Protein AF-A0A4S8L991-F1 (afdb_monomer_lite)

Organism: Dendrothele bispora (strain CBS 962.96) (NCBI:txid1314807)

Foldseek 3Di:
DPVVLVVVLVVLVVVLVVLVVVLVCQQVVCPPDGHDPVVNVVSVVVNVVSVVVSVCSQQDAPPDPDDPDDDDDPDPPDSDGPCPPDDDDDPDDDDPVCCVPPPCVVPDPDDDPVVVVVVVVVLQVVLVPDQLSAVCQQPVVDQGDDDPPDDDDPDDDDDPPPSDRDDNVNNVVSVVVVVVVVVVVVVVVVVVVVVVPVVDPPVCVVVPPPPPPDDPPPDPPVVPPPPPDDDDDDDDDDDDDDDDDDDDDDDDD

pLDDT: mean 74.0, std 20.02, range [32.78, 96.5]

Radius of gyration: 32.09 Å; chains: 1; bounding box: 77×69×94 Å

Structure (mmCIF, N/CA/C/O backbone):
data_AF-A0A4S8L991-F1
#
_entry.id   AF-A0A4S8L991-F1
#
loop_
_atom_site.group_PDB
_atom_site.id
_atom_site.type_symbol
_atom_site.label_atom_id
_atom_site.label_alt_id
_atom_site.label_comp_id
_atom_site.label_asym_id
_atom_site.label_entity_id
_atom_site.label_seq_id
_atom_site.pdbx_PDB_ins_code
_atom_site.Cartn_x
_atom_site.Cartn_y
_atom_site.Cartn_z
_atom_site.occupancy
_atom_site.B_iso_or_equiv
_atom_site.auth_seq_id
_atom_site.auth_comp_id
_atom_site.auth_asym_id
_atom_site.auth_atom_id
_atom_site.pdbx_PDB_model_num
ATOM 1 N N . LEU A 1 1 ? -0.385 -11.834 23.949 1.00 73.12 1 LEU A N 1
ATOM 2 C CA . LEU A 1 1 ? 0.191 -10.975 22.887 1.00 73.12 1 LEU A CA 1
ATOM 3 C C . LEU A 1 1 ? 0.944 -11.850 21.889 1.00 73.12 1 LEU A C 1
ATOM 5 O O . LEU A 1 1 ? 1.634 -12.762 22.337 1.00 73.12 1 LEU A O 1
ATOM 9 N N . PRO A 1 2 ? 0.825 -11.607 20.576 1.00 79.94 2 PRO A N 1
ATOM 10 C CA . PRO A 1 2 ? 1.530 -12.361 19.538 1.00 79.94 2 PRO A CA 1
ATOM 11 C C . PRO A 1 2 ? 3.009 -11.934 19.422 1.00 79.94 2 PRO A C 1
ATOM 13 O O . PRO A 1 2 ? 3.425 -11.311 18.449 1.00 79.94 2 PRO A O 1
ATOM 16 N N . ILE A 1 3 ? 3.820 -12.251 20.438 1.00 83.75 3 ILE A N 1
ATOM 17 C CA . ILE A 1 3 ? 5.203 -11.746 20.584 1.00 83.75 3 ILE A CA 1
ATOM 18 C C . ILE A 1 3 ? 6.084 -12.119 19.385 1.00 83.75 3 ILE A C 1
ATOM 20 O O . ILE A 1 3 ? 6.703 -11.241 18.797 1.00 83.75 3 ILE A O 1
ATOM 24 N N . ALA A 1 4 ? 6.068 -13.385 18.960 1.00 85.25 4 ALA A N 1
ATOM 25 C CA . ALA A 1 4 ? 6.856 -13.840 17.811 1.00 85.25 4 ALA A CA 1
ATOM 26 C C . ALA A 1 4 ? 6.504 -13.089 16.510 1.00 85.25 4 ALA A C 1
ATOM 28 O O . ALA A 1 4 ? 7.365 -12.853 15.664 1.00 85.25 4 ALA A O 1
ATOM 29 N N . GLN A 1 5 ? 5.241 -12.672 16.351 1.00 83.25 5 GLN A N 1
ATOM 30 C CA . GLN A 1 5 ? 4.814 -11.899 15.184 1.00 83.25 5 GLN A CA 1
ATOM 31 C C . GLN A 1 5 ? 5.297 -10.456 15.259 1.00 83.25 5 GLN A C 1
ATOM 33 O O . GLN A 1 5 ? 5.757 -9.921 14.257 1.00 83.25 5 GLN A O 1
ATOM 38 N N . LEU A 1 6 ? 5.236 -9.843 16.443 1.00 87.69 6 LEU A N 1
ATOM 39 C CA . LEU A 1 6 ? 5.765 -8.499 16.668 1.00 87.69 6 LEU A CA 1
ATOM 40 C C . LEU A 1 6 ? 7.286 -8.457 16.470 1.00 87.69 6 LEU A C 1
ATOM 42 O O . LEU A 1 6 ? 7.799 -7.509 15.882 1.00 87.69 6 LEU A O 1
ATOM 46 N N . GLU A 1 7 ? 8.010 -9.494 16.894 1.00 90.50 7 GLU A N 1
ATOM 47 C CA . GLU A 1 7 ? 9.451 -9.628 16.646 1.00 90.50 7 GLU A CA 1
ATOM 48 C C . GLU A 1 7 ? 9.763 -9.784 15.153 1.00 90.50 7 GLU A C 1
ATOM 50 O O . GLU A 1 7 ? 10.652 -9.105 14.634 1.00 90.50 7 GLU A O 1
ATOM 55 N N . SER A 1 8 ? 8.993 -10.611 14.439 1.00 90.00 8 SER A N 1
ATOM 56 C CA . SER A 1 8 ? 9.113 -10.742 12.983 1.00 90.00 8 SER A CA 1
ATOM 57 C C . SER A 1 8 ? 8.810 -9.424 12.263 1.00 90.00 8 SER A C 1
ATOM 59 O O . SER A 1 8 ? 9.561 -9.014 11.376 1.00 90.00 8 SER A O 1
ATOM 61 N N . LEU A 1 9 ? 7.752 -8.722 12.677 1.00 89.88 9 LEU A N 1
ATOM 62 C CA . LEU A 1 9 ? 7.360 -7.430 12.122 1.00 89.88 9 LEU A CA 1
ATOM 63 C C . LEU A 1 9 ? 8.441 -6.374 12.367 1.00 89.88 9 LEU A C 1
ATOM 65 O O . LEU A 1 9 ? 8.793 -5.638 11.450 1.00 89.88 9 LEU A O 1
ATOM 69 N N . ARG A 1 10 ? 9.025 -6.350 13.570 1.00 92.94 10 ARG A N 1
ATOM 70 C CA . ARG A 1 10 ? 10.161 -5.485 13.912 1.00 92.94 10 ARG A CA 1
ATOM 71 C C . ARG A 1 10 ? 11.367 -5.763 13.017 1.00 92.94 10 ARG A C 1
ATOM 73 O O . ARG A 1 10 ? 11.972 -4.821 12.516 1.00 92.94 10 ARG A O 1
ATOM 80 N N . PHE A 1 11 ? 11.712 -7.033 12.801 1.00 93.75 11 PHE A N 1
ATOM 81 C CA . PHE A 1 11 ? 12.813 -7.402 11.908 1.00 93.75 11 PHE A CA 1
ATOM 82 C C . PHE A 1 11 ? 12.561 -6.920 10.471 1.00 93.75 11 PHE A C 1
ATOM 84 O O . PHE A 1 11 ? 13.436 -6.299 9.871 1.00 93.75 11 PHE A O 1
ATOM 91 N N . LYS A 1 12 ? 11.348 -7.129 9.944 1.00 93.94 12 LYS A N 1
ATOM 92 C CA . LYS A 1 12 ? 10.959 -6.655 8.604 1.00 93.94 12 LYS A CA 1
ATOM 93 C C . LYS A 1 12 ? 10.951 -5.127 8.500 1.00 93.94 12 LYS A C 1
ATOM 95 O O . LYS A 1 12 ? 11.412 -4.593 7.499 1.00 93.94 12 LYS A O 1
ATOM 100 N N . ALA A 1 13 ? 10.477 -4.426 9.530 1.00 94.88 13 ALA A N 1
ATOM 101 C CA . ALA A 1 13 ? 10.509 -2.965 9.580 1.00 94.88 13 ALA A CA 1
ATOM 102 C C . ALA A 1 13 ? 11.951 -2.435 9.534 1.00 94.88 13 ALA A C 1
ATOM 104 O O . ALA A 1 13 ? 12.248 -1.545 8.743 1.00 94.88 13 ALA A O 1
ATOM 105 N N . ASN A 1 14 ? 12.863 -3.030 10.311 1.00 95.88 14 ASN A N 1
ATOM 106 C CA . ASN A 1 14 ? 14.283 -2.672 10.269 1.00 95.88 14 ASN A CA 1
ATOM 107 C C . ASN A 1 14 ? 14.893 -2.920 8.883 1.00 95.88 14 ASN A C 1
ATOM 109 O O . ASN A 1 14 ? 15.605 -2.066 8.369 1.00 95.88 14 ASN A O 1
ATOM 113 N N . GLN A 1 15 ? 14.554 -4.041 8.241 1.00 94.44 15 GLN A N 1
ATOM 114 C CA . GLN A 1 15 ? 15.022 -4.340 6.888 1.00 94.44 15 GLN A CA 1
ATOM 115 C C . GLN A 1 15 ? 14.574 -3.279 5.865 1.00 94.44 15 GLN A C 1
ATOM 117 O O . GLN A 1 15 ? 15.367 -2.871 5.016 1.00 94.44 15 GLN A O 1
ATOM 122 N N . ILE A 1 16 ? 13.326 -2.805 5.966 1.00 96.19 16 ILE A N 1
ATOM 123 C CA . ILE A 1 16 ? 12.808 -1.718 5.122 1.00 96.19 16 ILE A CA 1
ATOM 124 C C . ILE A 1 16 ? 13.579 -0.420 5.387 1.00 96.19 16 ILE A C 1
ATOM 126 O O . ILE A 1 16 ? 13.981 0.249 4.435 1.00 96.19 16 ILE A O 1
ATOM 130 N N . ILE A 1 17 ? 13.829 -0.080 6.656 1.00 95.94 17 ILE A N 1
ATOM 131 C CA . ILE A 1 17 ? 14.612 1.107 7.035 1.00 95.94 17 ILE A CA 1
ATOM 132 C C . ILE A 1 17 ? 16.016 1.043 6.419 1.00 95.94 17 ILE A C 1
ATOM 134 O O . ILE A 1 17 ? 16.446 2.005 5.781 1.00 95.94 17 ILE A O 1
ATOM 138 N N . ASP A 1 18 ? 16.704 -0.093 6.531 1.00 95.69 18 ASP A N 1
ATOM 139 C CA . ASP A 1 18 ? 18.043 -0.277 5.960 1.00 95.69 18 ASP A CA 1
ATOM 140 C C . ASP A 1 18 ? 18.034 -0.162 4.426 1.00 95.69 18 ASP A C 1
ATOM 142 O O . ASP A 1 18 ? 18.946 0.428 3.830 1.00 95.69 18 ASP A O 1
ATOM 146 N N . SER A 1 19 ? 16.987 -0.675 3.771 1.00 94.81 19 SER A N 1
ATOM 147 C CA . SER A 1 19 ? 16.802 -0.551 2.321 1.00 94.81 19 SER A CA 1
ATOM 148 C C . SER A 1 19 ? 16.565 0.902 1.894 1.00 94.81 19 SER A C 1
ATOM 150 O O . SER A 1 19 ? 17.169 1.358 0.919 1.00 94.81 19 SER A O 1
ATOM 152 N N . ILE A 1 20 ? 15.748 1.655 2.641 1.00 95.69 20 ILE A N 1
ATOM 153 C CA . ILE A 1 20 ? 15.511 3.089 2.406 1.00 95.69 20 ILE A CA 1
ATOM 154 C C . ILE A 1 20 ? 16.814 3.870 2.551 1.00 95.69 20 ILE A C 1
ATOM 156 O O . ILE A 1 20 ? 17.180 4.620 1.649 1.00 95.69 20 ILE A O 1
ATOM 160 N N . GLN A 1 21 ? 17.557 3.657 3.637 1.00 95.69 21 GLN A N 1
ATOM 161 C CA . GLN A 1 21 ? 18.831 4.343 3.853 1.00 95.69 21 GLN A CA 1
ATOM 162 C C . GLN A 1 21 ? 19.856 4.001 2.769 1.00 95.69 21 GLN A C 1
ATOM 164 O O . GLN A 1 21 ? 20.649 4.846 2.362 1.00 95.69 21 GLN A O 1
ATOM 169 N N . THR A 1 22 ? 19.850 2.766 2.271 1.00 93.12 22 THR A N 1
ATOM 170 C CA . THR A 1 22 ? 20.730 2.355 1.171 1.00 93.12 22 THR A CA 1
ATOM 171 C C . THR A 1 22 ? 20.369 3.062 -0.137 1.00 93.12 22 THR A C 1
ATOM 173 O O . THR A 1 22 ? 21.267 3.464 -0.883 1.00 93.12 22 THR A O 1
ATOM 176 N N . LEU A 1 23 ? 19.076 3.246 -0.417 1.00 91.81 23 LEU A N 1
ATOM 177 C CA . LEU A 1 23 ? 18.610 4.041 -1.553 1.00 91.81 23 LEU A CA 1
ATOM 178 C C . LEU A 1 23 ? 18.996 5.518 -1.392 1.00 91.81 23 LEU A C 1
ATOM 180 O O . LEU A 1 23 ? 19.587 6.077 -2.311 1.00 91.81 23 LEU A O 1
ATOM 184 N N . GLN A 1 24 ? 18.758 6.107 -0.216 1.00 93.06 24 GLN A N 1
ATOM 185 C CA . GLN A 1 24 ? 19.153 7.484 0.105 1.00 93.06 24 GLN A CA 1
ATOM 186 C C . GLN A 1 24 ? 20.650 7.699 -0.112 1.00 93.06 24 GLN A C 1
ATOM 188 O O . GLN A 1 24 ? 21.027 8.541 -0.913 1.00 93.06 24 GLN A O 1
ATOM 193 N N . ARG A 1 25 ? 21.509 6.847 0.464 1.00 91.88 25 ARG A N 1
ATOM 194 C CA . ARG A 1 25 ? 22.966 6.926 0.252 1.00 91.88 25 ARG A CA 1
ATOM 195 C C . ARG A 1 25 ? 23.359 6.816 -1.221 1.00 91.88 25 ARG A C 1
ATOM 197 O O . ARG A 1 25 ? 24.316 7.454 -1.641 1.00 91.88 25 ARG A O 1
ATOM 204 N N . THR A 1 26 ? 22.645 6.009 -2.008 1.00 90.00 26 THR A N 1
ATOM 205 C CA . THR A 1 26 ? 22.904 5.904 -3.454 1.00 90.00 26 THR A CA 1
ATOM 206 C C . THR A 1 26 ? 22.595 7.232 -4.147 1.00 90.00 26 THR A C 1
ATOM 208 O O . THR A 1 26 ? 23.403 7.691 -4.948 1.00 90.00 26 THR A O 1
ATOM 211 N N . ILE A 1 27 ? 21.476 7.871 -3.802 1.00 90.12 27 ILE A N 1
ATOM 212 C CA . ILE A 1 27 ? 21.073 9.177 -4.341 1.00 90.12 27 ILE A CA 1
ATOM 213 C C . ILE A 1 27 ? 22.046 10.277 -3.885 1.00 90.12 27 ILE A C 1
ATOM 215 O O . ILE A 1 27 ? 22.568 11.014 -4.715 1.00 90.12 27 ILE A O 1
ATOM 219 N N . ASP A 1 28 ? 22.372 10.322 -2.594 1.00 89.88 28 ASP A N 1
ATOM 220 C CA . ASP A 1 28 ? 23.223 11.355 -1.993 1.00 89.88 28 ASP A CA 1
ATOM 221 C C . ASP A 1 28 ? 24.693 11.249 -2.426 1.00 89.88 28 ASP A C 1
ATOM 223 O O . ASP A 1 28 ? 25.418 12.243 -2.430 1.00 89.88 28 ASP A O 1
ATOM 227 N N . SER A 1 29 ? 25.155 10.051 -2.810 1.00 86.31 29 SER A N 1
ATOM 228 C CA . SER A 1 29 ? 26.540 9.827 -3.250 1.00 86.31 29 SER A CA 1
ATOM 229 C C . SER A 1 29 ? 26.908 10.544 -4.553 1.00 86.31 29 SER A C 1
ATOM 231 O O . SER A 1 29 ? 28.095 10.737 -4.817 1.00 86.31 29 SER A O 1
ATOM 233 N N . HIS A 1 30 ? 25.921 10.971 -5.347 1.00 79.81 30 HIS A N 1
ATOM 234 C CA . HIS A 1 30 ? 26.144 11.674 -6.609 1.00 79.81 30 HIS A CA 1
ATOM 235 C C . HIS A 1 30 ? 25.373 13.009 -6.645 1.00 79.81 30 HIS A C 1
ATOM 237 O O . HIS A 1 30 ? 24.402 13.159 -7.382 1.00 79.81 30 HIS A O 1
ATOM 243 N N . PRO A 1 31 ? 25.811 14.036 -5.894 1.00 75.81 31 PRO A N 1
ATOM 244 C CA . PRO A 1 31 ? 25.093 15.313 -5.815 1.00 75.81 31 PRO A CA 1
ATOM 245 C C . PRO A 1 31 ? 25.076 16.099 -7.141 1.00 75.81 31 PRO A C 1
ATOM 247 O O . PRO A 1 31 ? 24.273 17.014 -7.297 1.00 75.81 31 PRO A O 1
ATOM 250 N N . ALA A 1 32 ? 25.954 15.761 -8.093 1.00 80.75 32 ALA A N 1
ATOM 251 C CA . ALA A 1 32 ? 26.075 16.431 -9.391 1.00 80.75 32 ALA A CA 1
ATOM 252 C C . ALA A 1 32 ? 25.461 15.648 -10.568 1.00 80.75 32 ALA A C 1
ATOM 254 O O . ALA A 1 32 ? 25.347 16.193 -11.664 1.00 80.75 32 ALA A O 1
ATOM 255 N N . ALA A 1 33 ? 25.088 14.379 -10.373 1.00 81.19 33 ALA A N 1
ATOM 256 C CA . ALA A 1 33 ? 24.534 13.534 -11.426 1.00 81.19 33 ALA A CA 1
ATOM 257 C C . ALA A 1 33 ? 23.607 12.480 -10.821 1.00 81.19 33 ALA A C 1
ATOM 259 O O . ALA A 1 33 ? 23.968 11.817 -9.859 1.00 81.19 33 ALA A O 1
ATOM 260 N N . MET A 1 34 ? 22.419 12.287 -11.387 1.00 84.50 34 MET A N 1
ATOM 261 C CA . MET A 1 34 ? 21.517 11.245 -10.897 1.00 84.50 34 MET A CA 1
ATOM 262 C C . MET A 1 34 ? 22.170 9.857 -11.063 1.00 84.50 34 MET A C 1
ATOM 264 O O . MET A 1 34 ? 22.772 9.606 -12.112 1.00 84.50 34 MET A O 1
ATOM 268 N N . PRO A 1 35 ? 22.053 8.946 -10.075 1.00 85.44 35 PRO A N 1
ATOM 269 C CA . PRO A 1 35 ? 22.496 7.566 -10.239 1.00 85.44 35 PRO A CA 1
ATOM 270 C C . PRO A 1 35 ? 21.856 6.920 -11.469 1.00 85.44 35 PRO A C 1
ATOM 272 O O . PRO A 1 35 ? 20.759 7.302 -11.886 1.00 85.44 35 PRO A O 1
ATOM 275 N N . ALA A 1 36 ? 22.521 5.913 -12.036 1.00 89.75 36 ALA A N 1
ATOM 276 C CA . ALA A 1 36 ? 21.995 5.206 -13.193 1.00 89.75 36 ALA A CA 1
ATOM 277 C C . ALA A 1 36 ? 20.593 4.650 -12.888 1.00 89.75 36 ALA A C 1
ATOM 279 O O . ALA A 1 36 ? 20.370 3.995 -11.868 1.00 89.75 36 ALA A O 1
ATOM 280 N N . TRP A 1 37 ? 19.640 4.898 -13.790 1.00 90.62 37 TRP A N 1
ATOM 281 C CA . TRP A 1 37 ? 18.250 4.469 -13.621 1.00 90.62 37 TRP A CA 1
ATOM 282 C C . TRP A 1 37 ? 18.085 2.976 -13.260 1.00 90.62 37 TRP A C 1
ATOM 284 O O . TRP A 1 37 ? 17.296 2.683 -12.358 1.00 90.62 37 TRP A O 1
ATOM 294 N N . PRO A 1 38 ? 18.843 2.027 -13.856 1.00 93.50 38 PRO A N 1
ATOM 295 C CA . PRO A 1 38 ? 18.763 0.615 -13.475 1.00 93.50 38 PRO A CA 1
ATOM 296 C C . PRO A 1 38 ? 19.068 0.347 -11.992 1.00 93.50 38 PRO A C 1
ATOM 298 O O . PRO A 1 38 ? 18.425 -0.507 -11.379 1.00 93.50 38 PRO A O 1
ATOM 301 N N . ASP A 1 39 ? 19.996 1.097 -11.392 1.00 89.25 39 ASP A N 1
ATOM 302 C CA . ASP A 1 39 ? 20.376 0.927 -9.985 1.00 89.25 39 ASP A CA 1
ATOM 303 C C . ASP A 1 39 ? 19.274 1.418 -9.045 1.00 89.25 39 ASP A C 1
ATOM 305 O O . ASP A 1 39 ? 18.967 0.768 -8.039 1.00 89.25 39 ASP A O 1
ATOM 309 N N . ILE A 1 40 ? 18.644 2.546 -9.392 1.00 92.56 40 ILE A N 1
ATOM 310 C CA . ILE A 1 40 ? 17.481 3.079 -8.672 1.00 92.56 40 ILE A CA 1
ATOM 311 C C . ILE A 1 40 ? 16.322 2.084 -8.767 1.00 92.56 40 ILE A C 1
ATOM 313 O O . ILE A 1 40 ? 15.733 1.725 -7.745 1.00 92.56 40 ILE A O 1
ATOM 317 N N . LEU A 1 41 ? 16.033 1.587 -9.972 1.00 92.94 41 LEU A N 1
ATOM 318 C CA . LEU A 1 41 ? 14.937 0.652 -10.221 1.00 92.94 41 LEU A CA 1
ATOM 319 C C . LEU A 1 41 ? 15.118 -0.668 -9.459 1.00 92.94 41 LEU A C 1
ATOM 321 O O . LEU A 1 41 ? 14.167 -1.178 -8.862 1.00 92.94 41 LEU A O 1
ATOM 325 N N . SER A 1 42 ? 16.339 -1.204 -9.432 1.00 94.44 42 SER A N 1
ATOM 326 C CA . SER A 1 42 ? 16.667 -2.417 -8.678 1.00 94.44 42 SER A CA 1
ATOM 327 C C . SER A 1 42 ? 16.412 -2.234 -7.176 1.00 94.44 42 SER A C 1
ATOM 329 O O . SER A 1 42 ? 15.693 -3.024 -6.558 1.00 94.44 42 SER A O 1
ATOM 331 N N . LYS A 1 43 ? 16.902 -1.133 -6.587 1.00 93.69 43 LYS A N 1
ATOM 332 C CA . LYS A 1 43 ? 16.690 -0.811 -5.162 1.00 93.69 43 LYS A CA 1
ATOM 333 C C . LYS A 1 43 ? 15.217 -0.554 -4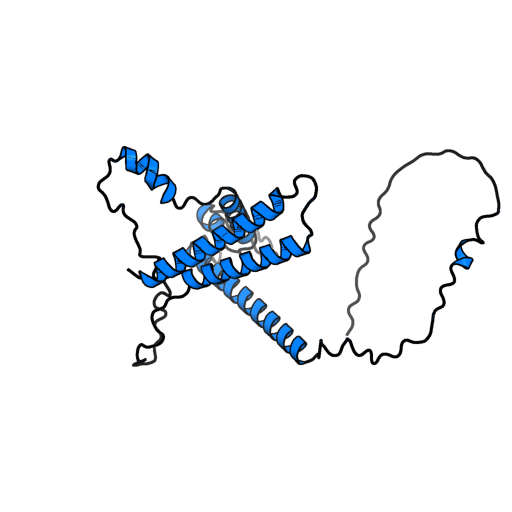.839 1.00 93.69 43 LYS A C 1
ATOM 335 O O . LYS A 1 43 ? 14.733 -1.005 -3.801 1.00 93.69 43 LYS A O 1
ATOM 340 N N . TYR A 1 44 ? 14.494 0.115 -5.734 1.00 94.88 44 TYR A N 1
ATOM 341 C CA . TYR A 1 44 ? 13.055 0.326 -5.597 1.00 94.88 44 TYR A CA 1
ATOM 342 C C . TYR A 1 44 ? 12.281 -0.997 -5.626 1.00 94.88 44 TYR A C 1
ATOM 344 O O . TYR A 1 44 ? 11.404 -1.214 -4.795 1.00 94.88 44 TYR A O 1
ATOM 352 N N . THR A 1 45 ? 12.643 -1.921 -6.518 1.00 95.38 45 THR A N 1
ATOM 353 C CA . THR A 1 45 ? 12.018 -3.253 -6.605 1.00 95.38 45 THR A CA 1
ATOM 354 C C . THR A 1 45 ? 12.224 -4.055 -5.318 1.00 95.38 45 THR A C 1
ATOM 356 O O . THR A 1 45 ? 11.293 -4.697 -4.824 1.00 95.38 45 THR A O 1
ATOM 359 N N . ILE A 1 46 ? 13.420 -3.974 -4.725 1.00 95.31 46 ILE A N 1
ATOM 360 C CA . ILE A 1 46 ? 13.700 -4.577 -3.415 1.00 95.31 46 ILE A CA 1
ATOM 361 C C . ILE A 1 46 ? 12.785 -3.966 -2.350 1.00 95.31 46 ILE A C 1
ATOM 363 O O . ILE A 1 46 ? 12.099 -4.711 -1.648 1.00 95.31 46 ILE A O 1
ATOM 367 N N . LEU A 1 47 ? 12.709 -2.635 -2.270 1.00 95.62 47 LEU A N 1
ATOM 368 C CA . LEU A 1 47 ? 11.847 -1.938 -1.313 1.00 95.62 47 LEU A CA 1
ATOM 369 C C . LEU A 1 47 ? 10.373 -2.326 -1.495 1.00 95.62 47 LEU A C 1
ATOM 371 O O . LEU A 1 47 ? 9.692 -2.623 -0.515 1.00 95.62 47 LEU A O 1
ATOM 375 N N . LEU A 1 48 ? 9.891 -2.401 -2.736 1.00 95.12 48 LEU A N 1
ATOM 376 C CA . LEU A 1 48 ? 8.530 -2.830 -3.056 1.00 95.12 48 LEU A CA 1
ATOM 377 C C . LEU A 1 48 ? 8.253 -4.247 -2.536 1.00 95.12 48 LEU A C 1
ATOM 379 O O . LEU A 1 48 ? 7.242 -4.477 -1.872 1.00 95.12 48 LEU A O 1
ATOM 383 N N . SER A 1 49 ? 9.169 -5.187 -2.782 1.00 95.56 49 SER A N 1
ATOM 384 C CA . SER A 1 49 ? 9.026 -6.572 -2.314 1.00 95.56 49 SER A CA 1
ATOM 385 C C . SER A 1 49 ? 9.017 -6.682 -0.782 1.00 95.56 49 SER A C 1
ATOM 387 O O . SER A 1 49 ? 8.226 -7.443 -0.212 1.00 95.56 49 SER A O 1
ATOM 389 N N . GLN A 1 50 ? 9.843 -5.884 -0.099 1.00 94.75 50 GLN A N 1
ATOM 390 C CA . GLN A 1 50 ? 9.902 -5.840 1.362 1.00 94.75 50 GLN A CA 1
ATOM 391 C C . GLN A 1 50 ? 8.621 -5.240 1.951 1.00 94.75 50 GLN A C 1
ATOM 393 O O . GLN A 1 50 ? 8.035 -5.837 2.855 1.00 94.75 50 GLN A O 1
ATOM 398 N N . THR A 1 51 ? 8.133 -4.128 1.394 1.00 95.06 51 THR A N 1
ATOM 399 C CA . THR A 1 51 ? 6.862 -3.499 1.790 1.00 95.06 51 THR A CA 1
ATOM 400 C C . THR A 1 51 ? 5.681 -4.442 1.574 1.00 95.06 51 THR A C 1
ATOM 402 O O . THR A 1 51 ? 4.831 -4.577 2.455 1.00 95.06 51 THR A O 1
ATOM 405 N N . HIS A 1 52 ? 5.649 -5.170 0.456 1.00 93.69 52 HIS A N 1
ATOM 406 C CA . HIS A 1 52 ? 4.625 -6.183 0.204 1.00 93.69 52 HIS A CA 1
ATOM 407 C C . HIS A 1 52 ? 4.671 -7.323 1.240 1.00 93.69 52 HIS A C 1
ATOM 409 O O . HIS A 1 52 ? 3.639 -7.709 1.795 1.00 93.69 52 HIS A O 1
ATOM 415 N N . SER A 1 53 ? 5.864 -7.837 1.565 1.00 91.62 53 SER A N 1
ATOM 416 C CA . SER A 1 53 ? 6.047 -8.862 2.609 1.00 91.62 53 SER A CA 1
ATOM 417 C C . SER A 1 53 ? 5.620 -8.366 3.996 1.00 91.62 53 SER A C 1
ATOM 419 O O . SER A 1 53 ? 5.025 -9.116 4.778 1.00 91.62 53 SER A O 1
ATOM 421 N N . PHE A 1 54 ? 5.894 -7.099 4.305 1.00 92.31 54 PHE A N 1
ATOM 422 C CA . PHE A 1 54 ? 5.468 -6.448 5.540 1.00 92.31 54 PHE A CA 1
ATOM 423 C C . PHE A 1 54 ? 3.941 -6.311 5.608 1.00 92.31 54 PHE A C 1
ATOM 425 O O . PHE A 1 54 ? 3.336 -6.784 6.568 1.00 92.31 54 PHE A O 1
ATOM 432 N N . SER A 1 55 ? 3.308 -5.790 4.553 1.00 91.69 55 SER A N 1
ATOM 433 C CA . SER A 1 55 ? 1.845 -5.680 4.432 1.00 91.69 55 SER A CA 1
ATOM 434 C C . SER A 1 55 ? 1.140 -7.038 4.548 1.00 91.69 55 SER A C 1
ATOM 436 O O . SER A 1 55 ? 0.178 -7.190 5.306 1.00 91.69 55 SER A O 1
ATOM 438 N N . THR A 1 56 ? 1.681 -8.070 3.893 1.00 89.69 56 THR A N 1
ATOM 439 C CA . THR A 1 56 ? 1.173 -9.446 4.012 1.00 89.69 56 THR A CA 1
ATOM 440 C C . THR A 1 56 ? 1.242 -9.936 5.458 1.00 89.69 56 THR A C 1
ATOM 442 O O . THR A 1 56 ? 0.337 -10.615 5.916 1.00 89.69 56 THR A O 1
ATOM 445 N N . SER A 1 57 ? 2.279 -9.559 6.213 1.00 88.56 57 SER A N 1
ATOM 446 C CA . SER A 1 57 ? 2.436 -9.981 7.615 1.00 88.56 57 SER A CA 1
ATOM 447 C C . SER A 1 57 ? 1.475 -9.271 8.566 1.00 88.56 57 SER A C 1
ATOM 449 O O . SER A 1 57 ? 1.071 -9.859 9.565 1.00 88.56 57 SER A O 1
ATOM 451 N N . LEU A 1 58 ? 1.111 -8.021 8.261 1.00 87.19 58 LEU A N 1
ATOM 452 C CA . LEU A 1 58 ? 0.117 -7.253 9.016 1.00 87.19 58 LEU A CA 1
ATOM 453 C C . LEU A 1 58 ? -1.301 -7.803 8.829 1.00 87.19 58 LEU A C 1
ATOM 455 O O . LEU A 1 58 ? -2.103 -7.772 9.757 1.00 87.19 58 LEU A O 1
ATOM 459 N N . THR A 1 59 ? -1.600 -8.306 7.632 1.00 85.56 59 THR A N 1
ATOM 460 C CA . THR A 1 59 ? -2.929 -8.814 7.262 1.00 85.56 59 THR A CA 1
ATOM 461 C C . THR A 1 59 ? -3.071 -10.325 7.460 1.00 85.56 59 THR A C 1
ATOM 463 O O . THR A 1 59 ? -4.184 -10.819 7.638 1.00 85.56 59 THR A O 1
ATOM 466 N N . SER A 1 60 ? -1.968 -11.083 7.474 1.00 78.56 60 SER A N 1
ATOM 467 C CA . SER A 1 60 ? -1.999 -12.531 7.681 1.00 78.56 60 SER A CA 1
ATOM 468 C C . SER A 1 60 ? -2.329 -12.875 9.133 1.00 78.56 60 SER A C 1
ATOM 470 O O . SER A 1 60 ? -1.519 -12.670 10.040 1.00 78.56 60 SER A O 1
ATOM 472 N N . ASN A 1 61 ? -3.503 -13.458 9.351 1.00 65.44 61 ASN A N 1
ATOM 473 C CA . ASN A 1 61 ? -3.872 -14.022 10.639 1.00 65.44 61 ASN A CA 1
ATOM 474 C C . ASN A 1 61 ? -3.283 -15.446 10.785 1.00 65.44 61 ASN A C 1
ATOM 476 O O . ASN A 1 61 ? -3.577 -16.306 9.953 1.00 65.44 61 ASN A O 1
ATOM 480 N N . PRO A 1 62 ? -2.471 -15.748 11.816 1.00 61.16 62 PRO A N 1
ATOM 481 C CA . PRO A 1 62 ? -1.935 -17.094 12.032 1.00 61.16 62 PRO A CA 1
ATOM 482 C C . PRO A 1 62 ? -2.976 -18.088 12.590 1.00 61.16 62 PRO A C 1
ATOM 484 O O . PRO A 1 62 ? -2.674 -19.277 12.701 1.00 61.16 62 PRO A O 1
ATOM 487 N N . SER A 1 63 ? -4.189 -17.658 12.963 1.00 50.75 63 SER A N 1
ATOM 488 C CA . SER A 1 63 ? -5.200 -18.529 13.579 1.00 50.75 63 SER A CA 1
ATOM 489 C C . SER A 1 63 ? -6.225 -19.081 12.575 1.00 50.75 63 SER A C 1
ATOM 491 O O . SER A 1 63 ? -7.276 -18.493 12.355 1.00 50.75 63 SER A O 1
ATOM 493 N N . ASN A 1 64 ? -5.895 -20.242 11.983 1.00 47.38 64 ASN A N 1
ATOM 494 C CA . ASN A 1 64 ? -6.776 -21.410 11.721 1.00 47.38 64 ASN A CA 1
ATOM 495 C C . ASN A 1 64 ? -6.339 -22.261 10.512 1.00 47.38 64 ASN A C 1
ATOM 497 O O . ASN A 1 64 ? -7.134 -22.576 9.629 1.00 47.38 64 ASN A O 1
ATOM 501 N N . ALA A 1 65 ? -5.088 -22.724 10.501 1.00 47.94 65 ALA A N 1
ATOM 502 C CA . ALA A 1 65 ? -4.707 -23.849 9.641 1.00 47.94 65 ALA A CA 1
ATOM 503 C C . ALA A 1 65 ? -4.996 -25.231 10.277 1.00 47.94 65 ALA A C 1
ATOM 505 O O . ALA A 1 65 ? -4.958 -26.219 9.559 1.00 47.94 65 ALA A O 1
ATOM 506 N N . ASN A 1 66 ? -5.315 -25.321 11.584 1.00 43.06 66 ASN A N 1
ATOM 507 C CA . ASN A 1 66 ? -5.363 -26.607 12.308 1.00 43.06 66 ASN A CA 1
ATOM 508 C C . ASN A 1 66 ? -6.511 -26.800 13.329 1.00 43.06 66 ASN A C 1
ATOM 510 O O . ASN A 1 66 ? -6.451 -27.727 14.135 1.00 43.06 66 ASN A O 1
ATOM 514 N N . ALA A 1 67 ? -7.574 -25.989 13.316 1.00 45.16 67 ALA A N 1
ATOM 515 C CA . ALA A 1 67 ? -8.780 -26.339 14.074 1.00 45.16 67 ALA A CA 1
ATOM 516 C C . ALA A 1 67 ? -9.572 -27.416 13.299 1.00 45.16 67 ALA A C 1
ATOM 518 O O . ALA A 1 67 ? -9.887 -27.190 12.125 1.00 45.16 67 ALA A O 1
ATOM 519 N N . PRO A 1 68 ? -9.897 -28.583 13.896 1.00 43.59 68 PRO A N 1
ATOM 520 C CA . PRO A 1 68 ? -10.721 -29.581 13.229 1.00 43.59 68 PRO A CA 1
ATOM 521 C C . PRO A 1 68 ? -12.084 -28.963 12.917 1.00 43.59 68 PRO A C 1
ATOM 523 O O . PRO A 1 68 ? -12.808 -28.511 13.804 1.00 43.59 68 PRO A O 1
ATOM 526 N N . ARG A 1 69 ? -12.421 -28.931 11.627 1.00 49.62 69 ARG A N 1
ATOM 527 C CA . ARG A 1 69 ? -13.727 -28.507 11.126 1.00 49.62 69 ARG A CA 1
ATOM 528 C C . ARG A 1 69 ? -14.775 -29.530 11.562 1.00 49.62 69 ARG A C 1
ATOM 530 O O . ARG A 1 69 ? -15.025 -30.496 10.848 1.00 49.62 69 ARG A O 1
ATOM 537 N N . VAL A 1 70 ? -15.391 -29.329 12.720 1.00 46.69 70 VAL A N 1
ATOM 538 C CA . VAL A 1 70 ? -16.637 -30.018 13.069 1.00 46.69 70 VAL A CA 1
ATOM 539 C C . VAL A 1 70 ? -17.783 -29.122 12.602 1.00 46.69 70 VAL A C 1
ATOM 541 O O . VAL A 1 70 ? -17.942 -28.011 13.093 1.00 46.69 70 VAL A O 1
ATOM 544 N N . ASN A 1 71 ? -18.545 -29.608 11.619 1.00 51.03 71 ASN A N 1
ATOM 545 C CA . ASN A 1 71 ? -19.752 -28.995 11.051 1.00 51.03 71 ASN A CA 1
ATOM 546 C C . ASN A 1 71 ? -19.586 -27.670 10.290 1.00 51.03 71 ASN A C 1
ATOM 548 O O . ASN A 1 71 ? -20.117 -26.658 10.722 1.00 51.03 71 ASN A O 1
ATOM 552 N N . GLY A 1 72 ? -18.939 -27.722 9.116 1.00 50.81 72 GLY A N 1
ATOM 553 C CA . GLY A 1 72 ? -19.434 -27.202 7.816 1.00 50.81 72 GLY A CA 1
ATOM 554 C C . GLY A 1 72 ? -20.042 -25.796 7.655 1.00 50.81 72 GLY A C 1
ATOM 555 O O . GLY A 1 72 ? -20.406 -25.444 6.539 1.00 50.81 72 GLY A O 1
ATOM 556 N N . VAL A 1 73 ? -20.143 -24.981 8.696 1.00 44.62 73 VAL A N 1
ATOM 557 C CA . VAL A 1 73 ? -20.637 -23.609 8.669 1.00 44.62 73 VAL A CA 1
ATOM 558 C C . VAL A 1 73 ? -19.436 -22.743 8.988 1.00 44.62 73 VAL A C 1
ATOM 560 O O . VAL A 1 73 ? -19.054 -22.564 10.142 1.00 44.62 73 VAL A O 1
ATOM 563 N N . SER A 1 74 ? -18.785 -22.249 7.941 1.00 43.28 74 SER A N 1
ATOM 564 C CA . SER A 1 74 ? -17.868 -21.128 8.076 1.00 43.28 74 SER A CA 1
ATOM 565 C C . SER A 1 74 ? -18.700 -19.925 8.497 1.00 43.28 74 SER A C 1
ATOM 567 O O . SER A 1 74 ? -19.291 -19.255 7.649 1.00 43.28 74 SER A O 1
ATOM 569 N N . SER A 1 75 ? -18.769 -19.664 9.802 1.00 43.00 75 SER A N 1
ATOM 570 C CA . SER A 1 75 ? -19.053 -18.317 10.258 1.00 43.00 75 SER A CA 1
ATOM 571 C C . SER A 1 75 ? -18.018 -17.421 9.586 1.00 43.00 75 SER A C 1
ATOM 573 O O . SER A 1 75 ? -16.808 -17.613 9.720 1.00 43.00 75 SER A O 1
ATOM 575 N N . SER A 1 76 ? -18.491 -16.452 8.818 1.00 45.03 76 SER A N 1
ATOM 576 C CA . SER A 1 76 ? -17.746 -15.268 8.402 1.00 45.03 76 SER A CA 1
ATOM 577 C C . SER A 1 76 ? -17.440 -14.399 9.631 1.00 45.03 76 SER A C 1
ATOM 579 O O . SER A 1 76 ? -17.754 -13.217 9.656 1.00 45.03 76 SER A O 1
ATOM 581 N N . GLY A 1 77 ? -16.910 -15.020 10.689 1.00 46.28 77 GLY A N 1
ATOM 582 C CA . GLY A 1 77 ? -16.465 -14.369 11.905 1.00 46.28 77 GLY A CA 1
ATOM 583 C C . GLY A 1 77 ? -15.150 -13.681 11.604 1.00 46.28 77 GLY A C 1
ATOM 584 O O . GLY A 1 77 ? -14.165 -14.352 11.298 1.00 46.28 77 GLY A O 1
ATOM 585 N N . ASP A 1 78 ? -15.216 -12.356 11.598 1.00 50.84 78 ASP A N 1
ATOM 586 C CA . ASP A 1 78 ? -14.143 -11.374 11.671 1.00 50.84 78 ASP A CA 1
ATOM 587 C C . ASP A 1 78 ? -12.746 -11.911 11.364 1.00 50.84 78 ASP A C 1
ATOM 589 O O . ASP A 1 78 ? -12.027 -12.435 12.216 1.00 50.84 78 ASP A O 1
ATOM 593 N N . LYS A 1 79 ? -12.317 -11.676 10.122 1.00 57.31 79 LYS A N 1
ATOM 594 C CA . LYS A 1 79 ? -10.903 -11.695 9.730 1.00 57.31 79 LYS A CA 1
ATOM 595 C C . LYS A 1 79 ? -10.168 -10.483 10.335 1.00 57.31 79 LYS A C 1
ATOM 597 O O . LYS A 1 79 ? -9.421 -9.815 9.623 1.00 57.31 79 LYS A O 1
ATOM 602 N N . SER A 1 80 ? -10.422 -10.145 11.599 1.00 64.81 80 SER A N 1
ATOM 603 C CA . SER A 1 80 ? -9.724 -9.054 12.271 1.00 64.81 80 SER A CA 1
ATOM 604 C C . SER A 1 80 ? -8.268 -9.456 12.464 1.00 64.81 80 SER A C 1
ATOM 606 O O . SER A 1 80 ? -7.939 -10.608 12.777 1.00 64.81 80 SER A O 1
ATOM 608 N N . SER A 1 81 ? -7.363 -8.523 12.181 1.00 73.06 81 SER A N 1
ATOM 609 C CA . SER A 1 81 ? -5.941 -8.793 12.346 1.00 73.06 81 SER A CA 1
ATOM 610 C C . SER A 1 81 ? -5.654 -8.986 13.843 1.00 73.06 81 SER A C 1
ATOM 612 O O . SER A 1 81 ? -6.244 -8.297 14.682 1.00 73.06 81 SER A O 1
ATOM 614 N N . PRO A 1 82 ? -4.717 -9.872 14.228 1.00 76.62 82 PRO A N 1
ATOM 615 C CA . PRO A 1 82 ? -4.363 -10.072 15.635 1.00 76.62 82 PRO A CA 1
ATOM 616 C C . PRO A 1 82 ? -3.773 -8.808 16.290 1.00 76.62 82 PRO A C 1
ATOM 618 O O . PRO A 1 82 ? -3.567 -8.787 17.505 1.00 76.62 82 PRO A O 1
ATOM 621 N N . PHE A 1 83 ? -3.482 -7.772 15.496 1.00 81.62 83 PHE A N 1
ATOM 622 C CA . PHE A 1 83 ? -2.925 -6.495 15.929 1.00 81.62 83 PHE A CA 1
ATOM 623 C C . PHE A 1 83 ? -3.991 -5.437 16.237 1.00 81.62 83 PHE A C 1
ATOM 625 O O . PHE A 1 83 ? -3.683 -4.475 16.932 1.00 81.62 83 PHE A O 1
ATOM 632 N N . GLU A 1 84 ? -5.232 -5.615 15.777 1.00 81.19 84 GLU A N 1
ATOM 633 C CA . GLU A 1 84 ? -6.305 -4.619 15.926 1.00 81.19 84 GLU A CA 1
ATOM 634 C C . GLU A 1 84 ? -6.701 -4.390 17.395 1.00 81.19 84 GLU A C 1
ATOM 636 O O . GLU A 1 84 ? -6.985 -3.271 17.806 1.00 81.19 84 GLU A O 1
ATOM 641 N N . ASN A 1 85 ? -6.626 -5.440 18.217 1.00 78.50 85 ASN A N 1
ATOM 642 C CA . ASN A 1 85 ? -6.993 -5.395 19.636 1.00 78.50 85 ASN A CA 1
ATOM 643 C C . ASN A 1 85 ? -5.805 -5.118 20.579 1.00 78.50 85 ASN A C 1
ATOM 645 O O . ASN A 1 85 ? -5.930 -5.280 21.796 1.00 78.50 85 ASN A O 1
ATOM 649 N N . ILE A 1 86 ? -4.626 -4.762 20.054 1.00 82.94 86 ILE A N 1
ATOM 650 C CA . ILE A 1 86 ? -3.438 -4.508 20.881 1.00 82.94 86 ILE A CA 1
ATOM 651 C C . ILE A 1 86 ? -3.403 -3.037 21.301 1.00 82.94 86 ILE A C 1
ATOM 653 O O . ILE A 1 86 ? -3.178 -2.152 20.482 1.00 82.94 86 ILE A O 1
ATOM 657 N N . ALA A 1 87 ? -3.539 -2.788 22.603 1.00 81.94 87 ALA A N 1
ATOM 658 C CA . ALA A 1 87 ? -3.298 -1.476 23.196 1.00 81.94 87 ALA A CA 1
ATOM 659 C C . ALA A 1 87 ? -1.837 -1.344 23.658 1.00 81.94 87 ALA A C 1
ATOM 661 O O . ALA A 1 87 ? -1.287 -2.244 24.302 1.00 81.94 87 ALA A O 1
ATOM 662 N N . LEU A 1 88 ? -1.207 -0.21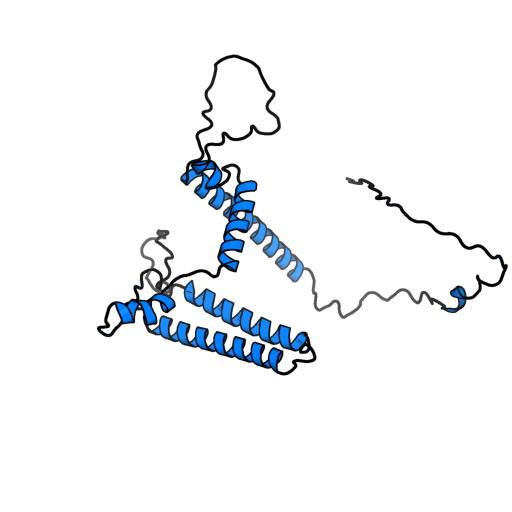4 23.333 1.00 82.75 88 LEU A N 1
ATOM 663 C CA . LEU A 1 88 ? 0.155 0.113 23.750 1.00 82.75 88 LEU A CA 1
ATOM 664 C C . LEU A 1 88 ? 0.111 1.060 24.951 1.00 82.75 88 LEU A C 1
ATOM 666 O O . LEU A 1 88 ? -0.470 2.139 24.877 1.00 82.75 88 LEU A O 1
ATOM 670 N N . HIS A 1 89 ? 0.765 0.664 26.043 1.00 80.94 89 HIS A N 1
ATOM 671 C CA . HIS A 1 89 ? 0.933 1.495 27.233 1.00 80.94 89 HIS A CA 1
ATOM 672 C C . HIS A 1 89 ? 2.412 1.547 27.640 1.00 80.94 89 HIS A C 1
ATOM 674 O O . HIS A 1 89 ? 3.119 0.540 27.500 1.00 80.94 89 HIS A O 1
ATOM 680 N N . PRO A 1 90 ? 2.899 2.689 28.156 1.00 85.56 90 PRO A N 1
ATOM 681 C CA . PRO A 1 90 ? 4.247 2.785 28.699 1.00 85.56 90 PRO A CA 1
ATOM 682 C C . PRO A 1 90 ? 4.472 1.772 29.825 1.00 85.56 90 PRO A C 1
ATOM 684 O O . PRO A 1 90 ? 3.611 1.560 30.677 1.00 85.56 90 PRO A O 1
ATOM 687 N N . ARG A 1 91 ? 5.649 1.138 29.842 1.00 84.62 91 ARG A N 1
ATOM 688 C CA . ARG A 1 91 ? 5.993 0.114 30.848 1.00 84.62 91 ARG A CA 1
ATOM 689 C C . ARG A 1 91 ? 6.489 0.697 32.172 1.00 84.62 91 ARG A C 1
ATOM 691 O O . ARG A 1 91 ? 6.571 -0.041 33.149 1.00 84.62 91 ARG A O 1
ATOM 698 N N . PHE A 1 92 ? 6.840 1.981 32.197 1.00 85.81 92 PHE A N 1
ATOM 699 C CA . PHE A 1 92 ? 7.366 2.671 33.371 1.00 85.81 92 PHE A CA 1
ATOM 700 C C . PHE A 1 92 ? 6.435 3.817 33.765 1.00 85.81 92 PHE A C 1
ATOM 702 O O . PHE A 1 92 ? 5.898 4.478 32.873 1.00 85.81 92 PHE A O 1
ATOM 709 N N . PRO A 1 93 ? 6.249 4.069 35.073 1.00 85.19 93 PRO A N 1
ATOM 710 C CA . PRO A 1 93 ? 5.549 5.260 35.516 1.00 85.19 93 PRO A CA 1
ATOM 711 C C . PRO A 1 93 ? 6.347 6.485 35.064 1.00 85.19 93 PRO A C 1
ATOM 713 O O . PRO A 1 93 ? 7.552 6.584 35.295 1.00 85.19 93 PRO A O 1
ATOM 716 N N . MET A 1 94 ? 5.665 7.397 34.394 1.00 87.62 94 MET A N 1
ATOM 717 C CA . MET A 1 94 ? 6.208 8.622 33.822 1.00 87.62 94 MET A CA 1
ATOM 718 C C . MET A 1 94 ? 5.243 9.754 34.148 1.00 87.62 94 MET A C 1
ATOM 720 O O . MET A 1 94 ? 4.047 9.512 34.305 1.00 87.62 94 MET A O 1
ATOM 724 N N . SER A 1 95 ? 5.761 10.969 34.310 1.00 90.69 95 SER A N 1
ATOM 725 C CA . SER A 1 95 ? 4.902 12.135 34.541 1.00 90.69 95 SER A CA 1
ATOM 726 C C . SER A 1 95 ? 4.102 12.485 33.283 1.00 90.69 95 SER A C 1
ATOM 728 O O . SER A 1 95 ? 4.569 12.228 32.172 1.00 90.69 95 SER A O 1
ATOM 730 N N . ASP A 1 96 ? 2.939 13.118 33.449 1.00 88.81 96 ASP A N 1
ATOM 731 C CA . ASP A 1 96 ? 2.075 13.524 32.328 1.00 88.81 96 ASP A CA 1
ATOM 732 C C . ASP A 1 96 ? 2.833 14.386 31.302 1.00 88.81 96 ASP A C 1
ATOM 734 O O . ASP A 1 96 ? 2.720 14.182 30.100 1.00 88.81 96 ASP A O 1
ATOM 738 N N . VAL A 1 97 ? 3.727 15.268 31.763 1.00 91.69 97 VAL A N 1
ATOM 739 C CA . VAL A 1 97 ? 4.552 16.121 30.887 1.00 91.69 97 VAL A CA 1
ATOM 740 C C . VAL A 1 97 ? 5.535 15.306 30.033 1.00 91.69 97 VAL A C 1
ATOM 742 O O . VAL A 1 97 ? 5.745 15.610 28.857 1.00 91.69 97 VAL A O 1
ATOM 745 N N . GLN A 1 98 ? 6.139 14.259 30.604 1.00 88.00 98 GLN A N 1
ATOM 746 C CA . GLN A 1 98 ? 7.029 13.352 29.866 1.00 88.00 98 GLN A CA 1
ATOM 747 C C . GLN A 1 98 ? 6.242 12.470 28.890 1.00 88.00 98 GLN A C 1
ATOM 749 O O . GLN A 1 98 ? 6.737 12.142 27.813 1.00 88.00 98 GLN A O 1
ATOM 754 N N . LEU A 1 99 ? 5.004 12.113 29.242 1.00 86.81 99 LEU A N 1
ATOM 755 C CA . LEU A 1 99 ? 4.095 11.378 28.363 1.00 86.81 99 LEU A CA 1
ATOM 756 C C . LEU A 1 99 ? 3.767 12.176 27.118 1.00 86.81 99 LEU A C 1
ATOM 758 O O . LEU A 1 99 ? 3.984 11.678 26.009 1.00 86.81 99 LEU A O 1
ATOM 762 N N . ASP A 1 100 ? 3.353 13.418 27.317 1.00 88.00 100 ASP A N 1
ATOM 763 C CA . ASP A 1 100 ? 2.967 14.323 26.245 1.00 88.00 100 ASP A CA 1
ATOM 764 C C . ASP A 1 100 ? 4.129 14.664 25.306 1.00 88.00 100 ASP A C 1
ATOM 766 O O . ASP A 1 100 ? 3.923 14.803 24.100 1.00 88.00 100 ASP A O 1
ATOM 770 N N . THR A 1 101 ? 5.349 14.764 25.837 1.00 88.75 101 THR A N 1
ATOM 771 C CA . THR A 1 101 ? 6.522 15.185 25.057 1.00 88.75 101 THR A CA 1
ATOM 772 C C . THR A 1 101 ? 7.191 14.025 24.320 1.00 88.75 101 THR A C 1
ATOM 774 O O . THR A 1 101 ? 7.510 14.160 23.140 1.00 88.75 101 THR A O 1
ATOM 777 N N . ASP A 1 102 ? 7.388 12.879 24.980 1.00 84.75 102 ASP A N 1
ATOM 778 C CA . ASP A 1 102 ? 8.279 11.833 24.458 1.00 84.75 102 ASP A CA 1
ATOM 779 C C . ASP A 1 102 ? 7.521 10.685 23.783 1.00 84.75 102 ASP A C 1
ATOM 781 O O . ASP A 1 102 ? 7.997 10.096 22.811 1.00 84.75 102 ASP A O 1
ATOM 785 N N . VAL A 1 103 ? 6.339 10.335 24.298 1.00 85.31 103 VAL A N 1
ATOM 786 C CA . VAL A 1 103 ? 5.636 9.105 23.906 1.00 85.31 103 VAL A CA 1
ATOM 787 C C . VAL A 1 103 ? 4.413 9.396 23.050 1.00 85.31 103 VAL A C 1
ATOM 789 O O . VAL A 1 103 ? 4.207 8.715 22.044 1.00 85.31 103 VAL A O 1
ATOM 792 N N . ILE A 1 104 ? 3.615 10.409 23.397 1.00 86.44 104 ILE A N 1
ATOM 793 C CA . ILE A 1 104 ? 2.415 10.763 22.627 1.00 86.44 104 ILE A CA 1
ATOM 794 C C . ILE A 1 104 ? 2.724 11.056 21.154 1.00 86.44 104 ILE A C 1
ATOM 796 O O . ILE A 1 104 ? 1.970 10.564 20.312 1.00 86.44 104 ILE A O 1
ATOM 800 N N . PRO A 1 105 ? 3.809 11.767 20.784 1.00 87.62 105 PRO A N 1
ATOM 801 C CA . PRO A 1 105 ? 4.121 11.989 19.376 1.00 87.62 105 PRO A CA 1
ATOM 802 C C . PRO A 1 105 ? 4.410 10.692 18.611 1.00 87.62 105 PRO A C 1
ATOM 804 O O . PRO A 1 105 ? 4.044 10.588 17.445 1.00 87.62 105 PRO A O 1
ATOM 807 N N . LEU A 1 106 ? 5.015 9.694 19.267 1.00 83.75 106 LEU A N 1
ATOM 808 C CA . LEU A 1 106 ? 5.354 8.397 18.666 1.00 83.75 106 LEU A CA 1
ATOM 809 C C . LEU A 1 106 ? 4.153 7.451 18.571 1.00 83.75 106 LEU A C 1
ATOM 811 O O . LEU A 1 106 ? 4.068 6.656 17.640 1.00 83.75 106 LEU A O 1
ATOM 815 N N . LEU A 1 107 ? 3.235 7.521 19.538 1.00 82.12 107 LEU A N 1
ATOM 816 C CA . LEU A 1 107 ? 2.003 6.726 19.550 1.00 82.12 107 LEU A CA 1
ATOM 817 C C . LEU A 1 107 ? 0.894 7.333 18.688 1.00 82.12 107 LEU A C 1
ATOM 819 O O . LEU A 1 107 ? -0.180 6.744 18.551 1.00 82.12 107 LEU A O 1
ATOM 823 N N . ARG A 1 108 ? 1.113 8.527 18.135 1.00 82.81 108 ARG A N 1
ATOM 824 C CA . ARG A 1 108 ? 0.102 9.201 17.341 1.00 82.81 108 ARG A CA 1
ATOM 825 C C . ARG A 1 108 ? -0.016 8.540 15.979 1.00 82.81 108 ARG A C 1
ATOM 827 O O . ARG A 1 108 ? 0.904 8.578 15.170 1.00 82.81 108 ARG A O 1
ATOM 834 N N . ASN A 1 109 ? -1.215 8.062 15.683 1.00 79.81 109 ASN A N 1
ATOM 835 C CA . ASN A 1 109 ? -1.598 7.623 14.346 1.00 79.81 109 ASN A CA 1
ATOM 836 C C . ASN A 1 109 ? -1.918 8.838 13.452 1.00 79.81 109 ASN A C 1
ATOM 838 O O . ASN A 1 109 ? -2.983 8.890 12.841 1.00 79.81 109 ASN A O 1
ATOM 842 N N . ILE A 1 110 ? -1.046 9.861 13.427 1.00 81.44 110 ILE A N 1
ATOM 843 C CA . ILE A 1 110 ? -1.210 10.960 12.467 1.00 81.44 110 ILE A CA 1
ATOM 844 C C . ILE A 1 110 ? -0.798 10.444 11.101 1.00 81.44 110 ILE A C 1
ATOM 846 O O . ILE A 1 110 ? 0.353 10.084 10.862 1.00 81.44 110 ILE A O 1
ATOM 850 N N . GLN A 1 111 ? -1.749 10.491 10.190 1.00 82.31 111 GLN A N 1
ATOM 851 C CA . GLN A 1 111 ? -1.491 10.367 8.776 1.00 82.31 111 GLN A CA 1
ATOM 852 C C . GLN A 1 111 ? -0.761 11.607 8.249 1.00 82.31 111 GLN A C 1
ATOM 854 O O . GLN A 1 111 ? -1.066 12.737 8.633 1.00 82.31 111 GLN A O 1
ATOM 859 N N . THR A 1 112 ? 0.205 11.415 7.353 1.00 87.81 112 THR A N 1
ATOM 860 C CA . THR A 1 112 ? 0.876 12.542 6.701 1.00 87.81 112 THR A CA 1
ATOM 861 C C . THR A 1 112 ? -0.128 13.359 5.884 1.00 87.81 112 THR A C 1
ATOM 863 O O . THR A 1 112 ? -1.075 12.818 5.311 1.00 87.81 112 THR A O 1
ATOM 866 N N . ILE A 1 113 ? 0.082 14.678 5.825 1.00 90.44 113 ILE A N 1
ATOM 867 C CA . ILE A 1 113 ? -0.830 15.620 5.151 1.00 90.44 113 ILE A CA 1
ATOM 868 C C . ILE A 1 113 ? -1.066 15.215 3.688 1.00 90.44 113 ILE A C 1
ATOM 870 O O . ILE A 1 113 ? -2.191 15.287 3.203 1.00 90.44 113 ILE A O 1
ATOM 874 N N . ASP A 1 114 ? -0.035 14.721 3.003 1.00 91.31 114 ASP A N 1
ATOM 875 C CA . ASP A 1 114 ? -0.145 14.280 1.609 1.00 91.31 114 ASP A CA 1
ATOM 876 C C . ASP A 1 114 ? -1.094 13.090 1.440 1.00 91.31 114 ASP A C 1
ATOM 878 O O . ASP A 1 114 ? -1.863 13.043 0.479 1.00 91.31 114 ASP A O 1
ATOM 882 N N . VAL A 1 115 ? -1.088 12.144 2.386 1.00 92.75 115 VAL A N 1
ATOM 883 C CA . VAL A 1 115 ? -1.980 10.980 2.325 1.00 92.75 115 VAL A CA 1
ATOM 884 C C . VAL A 1 115 ? -3.412 11.401 2.658 1.00 92.75 115 VAL A C 1
ATOM 886 O O . VAL A 1 115 ? -4.324 11.000 1.943 1.00 92.75 115 VAL A O 1
ATOM 889 N N . LEU A 1 116 ? -3.609 12.296 3.633 1.00 91.06 116 LEU A N 1
ATOM 890 C CA . LEU A 1 116 ? -4.923 12.898 3.910 1.00 91.06 116 LEU A CA 1
ATOM 891 C C . LEU A 1 116 ? -5.502 13.602 2.672 1.00 91.06 116 LEU A C 1
ATOM 893 O O . LEU A 1 116 ? -6.676 13.435 2.341 1.00 91.06 116 LEU A O 1
ATOM 897 N N . ASN A 1 117 ? -4.680 14.381 1.965 1.00 93.69 117 ASN A N 1
ATOM 898 C CA . ASN A 1 117 ? -5.098 15.069 0.743 1.00 93.69 117 ASN A CA 1
ATOM 899 C C . ASN A 1 117 ? -5.478 14.075 -0.363 1.00 93.69 117 ASN A C 1
ATOM 901 O O . ASN A 1 117 ? -6.500 14.255 -1.027 1.00 93.69 117 ASN A O 1
ATOM 905 N N . MET A 1 118 ? -4.686 13.013 -0.538 1.00 94.00 118 MET A N 1
ATOM 906 C CA . MET A 1 118 ? -4.960 11.970 -1.528 1.00 94.00 118 MET A CA 1
ATOM 907 C C . MET A 1 118 ? -6.242 11.188 -1.209 1.00 94.00 118 MET A C 1
ATOM 909 O O . MET A 1 118 ? -7.024 10.893 -2.116 1.00 94.00 118 MET A O 1
ATOM 913 N N . GLU A 1 119 ? -6.492 10.873 0.063 1.00 93.00 119 GLU A N 1
ATOM 914 C CA . GLU A 1 119 ? -7.722 10.204 0.497 1.00 93.00 119 GLU A CA 1
ATOM 915 C C . GLU A 1 119 ? -8.952 11.070 0.251 1.00 93.00 119 GLU A C 1
ATOM 917 O O . GLU A 1 119 ? -9.916 10.596 -0.350 1.00 93.00 119 GLU A O 1
ATOM 922 N N . ASN A 1 120 ? -8.901 12.349 0.626 1.00 92.50 120 ASN A N 1
ATOM 923 C CA . ASN A 1 120 ? -9.996 13.285 0.374 1.00 92.50 120 ASN A CA 1
ATOM 924 C C . ASN A 1 120 ? -10.310 13.404 -1.120 1.00 92.50 120 ASN A C 1
ATOM 926 O O . ASN A 1 120 ? -11.475 13.356 -1.512 1.00 92.50 120 ASN A O 1
ATOM 930 N N . GLU A 1 121 ? -9.284 13.515 -1.965 1.00 93.88 121 GLU A N 1
ATOM 931 C CA . GLU A 1 121 ? -9.466 13.587 -3.414 1.00 93.88 121 GLU A CA 1
ATOM 932 C C . GLU A 1 121 ? -10.041 12.283 -3.986 1.00 93.88 121 GLU A C 1
ATOM 934 O O . GLU A 1 121 ? -10.914 12.312 -4.855 1.00 93.88 121 GLU A O 1
ATOM 939 N N . THR A 1 122 ? -9.604 11.133 -3.470 1.00 92.69 122 THR A N 1
ATOM 940 C CA . THR A 1 122 ? -10.115 9.820 -3.889 1.00 92.69 122 THR A CA 1
ATOM 941 C C . THR A 1 122 ? -11.578 9.641 -3.483 1.00 92.69 122 THR A C 1
ATOM 943 O O . THR A 1 122 ? -12.397 9.241 -4.311 1.00 92.69 122 THR A O 1
ATOM 946 N N . VAL A 1 123 ? -11.934 9.989 -2.242 1.00 91.69 123 VAL A N 1
ATOM 947 C CA . VAL A 1 123 ? -13.316 9.938 -1.738 1.00 91.69 123 VAL A CA 1
ATOM 948 C C . VAL A 1 123 ? -14.207 10.910 -2.506 1.00 91.69 123 VAL A C 1
ATOM 950 O O . VAL A 1 123 ? -15.323 10.546 -2.874 1.00 91.69 123 VAL A O 1
ATOM 953 N N . ARG A 1 124 ? -13.712 12.116 -2.812 1.00 90.81 124 ARG A N 1
ATOM 954 C CA . ARG A 1 124 ? -14.434 13.097 -3.630 1.00 90.81 124 ARG A CA 1
ATOM 955 C C . ARG A 1 124 ? -14.747 12.535 -5.014 1.00 90.81 124 ARG A C 1
ATOM 957 O O . ARG A 1 124 ? -15.919 12.483 -5.381 1.00 90.81 124 ARG A O 1
ATOM 964 N N . ARG A 1 125 ? -13.742 12.042 -5.744 1.00 91.38 125 ARG A N 1
ATOM 965 C CA . ARG A 1 125 ? -13.943 11.442 -7.077 1.00 91.38 125 ARG A CA 1
ATOM 966 C C . ARG A 1 125 ? -14.884 10.244 -7.029 1.00 91.38 125 ARG A C 1
ATOM 968 O O . ARG A 1 125 ? -15.765 10.129 -7.873 1.00 91.38 125 ARG A O 1
ATOM 975 N N . LEU A 1 126 ? -14.745 9.374 -6.027 1.00 91.31 126 LEU A N 1
ATOM 976 C CA . LEU A 1 126 ? -15.661 8.249 -5.845 1.00 91.31 126 LEU A CA 1
ATOM 977 C C . LEU A 1 126 ? -17.099 8.747 -5.650 1.00 91.31 126 LEU A C 1
ATOM 979 O O . LEU A 1 126 ? -18.004 8.292 -6.343 1.00 91.31 126 LEU A O 1
ATOM 983 N N . SER A 1 127 ? -17.300 9.733 -4.774 1.00 90.25 127 SER A N 1
ATOM 984 C CA . SER A 1 127 ? -18.620 10.306 -4.499 1.00 90.25 127 SER A CA 1
ATOM 985 C C . SER A 1 127 ? -19.263 10.974 -5.720 1.00 90.25 127 SER A C 1
ATOM 987 O O . SER A 1 127 ? -20.481 10.959 -5.843 1.00 90.25 127 SER A O 1
ATOM 989 N N . GLU A 1 128 ? -18.480 11.515 -6.655 1.00 89.44 128 GLU A N 1
ATOM 990 C CA . GLU A 1 128 ? -19.006 12.102 -7.897 1.00 89.44 128 GLU A CA 1
ATOM 991 C C . GLU A 1 128 ? -19.600 11.049 -8.839 1.00 89.44 128 GLU A C 1
ATOM 993 O O . GLU A 1 128 ? -20.547 11.343 -9.570 1.00 89.44 128 GLU A O 1
ATOM 998 N N . HIS A 1 129 ? -19.076 9.823 -8.798 1.00 89.00 129 HIS A N 1
ATOM 999 C CA . HIS A 1 129 ? -19.530 8.712 -9.632 1.00 89.00 129 HIS A CA 1
ATOM 1000 C C . HIS A 1 129 ? -20.561 7.804 -8.949 1.00 89.00 129 HIS A C 1
ATOM 1002 O O . HIS A 1 129 ? -21.224 7.027 -9.637 1.00 89.00 129 HIS A O 1
ATOM 1008 N N . MET A 1 130 ? -20.717 7.900 -7.627 1.00 88.62 130 MET A N 1
ATOM 1009 C CA . MET A 1 130 ? -21.743 7.172 -6.879 1.00 88.62 130 MET A CA 1
ATOM 1010 C C . MET A 1 130 ? -23.130 7.788 -7.084 1.00 88.62 130 MET A C 1
ATOM 1012 O O . MET A 1 130 ? -23.313 9.007 -7.009 1.00 88.62 130 MET A O 1
ATOM 1016 N N . VAL A 1 131 ? -24.139 6.934 -7.232 1.00 86.62 131 VAL A N 1
ATOM 1017 C CA . VAL A 1 131 ? -25.555 7.320 -7.292 1.00 86.62 131 VAL A CA 1
ATOM 1018 C C . VAL A 1 131 ? -25.990 7.953 -5.971 1.00 86.62 131 VAL A C 1
ATOM 1020 O O . VAL A 1 131 ? -26.705 8.958 -5.970 1.00 86.62 131 VAL A O 1
ATOM 1023 N N . THR A 1 132 ? -25.515 7.421 -4.840 1.00 84.31 132 THR A N 1
ATOM 1024 C CA . THR A 1 132 ? -25.790 7.982 -3.506 1.00 84.31 132 THR A CA 1
ATOM 1025 C C . THR A 1 132 ? -25.009 9.260 -3.205 1.00 84.31 132 THR A C 1
ATOM 1027 O O . THR A 1 132 ? -25.302 9.923 -2.212 1.00 84.31 132 THR A O 1
ATOM 1030 N N . ARG A 1 133 ? -24.017 9.624 -4.033 1.00 84.69 133 ARG A N 1
ATOM 1031 C CA . ARG A 1 133 ? -23.018 10.670 -3.755 1.00 84.69 133 ARG A CA 1
ATOM 1032 C C . ARG A 1 133 ? -22.228 10.471 -2.458 1.00 84.69 133 ARG A C 1
ATOM 1034 O O . ARG A 1 133 ? -21.747 11.435 -1.857 1.00 84.69 133 ARG A O 1
ATOM 1041 N N . GLY A 1 134 ? -22.100 9.225 -2.003 1.00 86.00 134 GLY A N 1
ATOM 1042 C CA . GLY A 1 134 ? -21.378 8.884 -0.782 1.00 86.00 134 GLY A CA 1
ATOM 1043 C C . GLY A 1 134 ? -21.903 9.620 0.458 1.00 86.00 134 GLY A C 1
ATOM 1044 O O . GLY A 1 134 ? -23.078 9.974 0.560 1.00 86.00 134 GLY A O 1
ATOM 1045 N N . SER A 1 135 ? -21.010 9.908 1.407 1.00 83.25 135 SER A N 1
ATOM 1046 C CA . SER A 1 135 ? -21.350 10.639 2.640 1.00 83.25 135 SER A CA 1
ATOM 1047 C C . SER A 1 135 ? -21.866 12.063 2.388 1.00 83.25 135 SER A C 1
ATOM 1049 O O . SER A 1 135 ? -22.640 12.586 3.193 1.00 83.25 135 SER A O 1
ATOM 1051 N N . VAL A 1 136 ? -21.505 12.679 1.256 1.00 83.44 136 VAL A N 1
ATOM 1052 C CA . VAL A 1 136 ? -21.984 14.009 0.853 1.00 83.44 136 VAL A CA 1
ATOM 1053 C C . VAL A 1 136 ? -23.473 13.979 0.510 1.00 83.44 136 VAL A C 1
ATOM 1055 O O . VAL A 1 136 ? -24.184 14.921 0.848 1.00 83.44 136 VAL A O 1
ATOM 1058 N N . GLY A 1 137 ? -23.982 12.906 -0.102 1.00 77.38 137 GLY A N 1
ATOM 1059 C CA . GLY A 1 137 ? -25.417 12.763 -0.372 1.00 77.38 137 GLY A CA 1
ATOM 1060 C C . GLY A 1 137 ? -26.252 12.528 0.889 1.00 77.38 137 GLY A C 1
ATOM 1061 O O . GLY A 1 137 ? -27.348 13.078 1.010 1.00 77.38 137 GLY A O 1
ATOM 1062 N N . VAL A 1 138 ? -25.698 11.795 1.862 1.00 79.56 138 VAL A N 1
ATOM 1063 C CA . VAL A 1 138 ? -26.331 11.546 3.172 1.00 79.56 138 VAL A CA 1
ATOM 1064 C C . VAL A 1 138 ? -26.419 12.839 3.997 1.00 79.56 138 VAL A C 1
ATOM 1066 O O . VAL A 1 138 ? -27.475 13.168 4.539 1.00 79.56 138 VAL A O 1
ATOM 1069 N N . LEU A 1 139 ? -25.320 13.602 4.076 1.00 79.00 139 LEU A N 1
ATOM 1070 C CA . LEU A 1 139 ? -25.219 14.815 4.903 1.00 79.00 139 LEU A CA 1
ATOM 1071 C C . LEU A 1 139 ? -25.746 16.077 4.202 1.00 79.00 139 LEU A C 1
ATOM 1073 O O . LEU A 1 139 ? -26.277 16.975 4.853 1.00 79.00 139 LEU A O 1
ATOM 1077 N N . GLY A 1 140 ? -25.600 16.156 2.879 1.00 67.75 140 GLY A N 1
ATOM 1078 C CA . GLY A 1 140 ? -25.852 17.360 2.087 1.00 67.75 140 GLY A CA 1
ATOM 1079 C C . GLY A 1 140 ? -27.316 17.603 1.736 1.00 67.75 140 GLY A C 1
ATOM 1080 O O . GLY A 1 140 ? -27.646 18.682 1.251 1.00 67.75 140 GLY A O 1
ATOM 1081 N N . GLY A 1 141 ? -28.214 16.634 1.954 1.00 56.81 141 GLY A N 1
ATOM 1082 C CA . GLY A 1 141 ? -29.655 16.807 1.736 1.00 56.81 141 GLY A CA 1
ATOM 1083 C C . GLY A 1 141 ? -30.057 17.192 0.304 1.00 56.81 141 GLY A C 1
ATOM 1084 O O . GLY A 1 141 ? -31.219 17.535 0.079 1.00 56.81 141 GLY A O 1
ATOM 1085 N N . THR A 1 142 ? -29.133 17.147 -0.663 1.00 52.34 142 THR A N 1
ATOM 1086 C CA . THR A 1 142 ? -29.414 17.464 -2.062 1.00 52.34 142 THR A CA 1
ATOM 1087 C C . THR A 1 142 ? -30.199 16.311 -2.661 1.00 52.34 142 THR A C 1
ATOM 1089 O O . THR A 1 142 ? -29.666 15.218 -2.848 1.00 52.34 142 THR A O 1
ATOM 1092 N N . THR A 1 143 ? -31.475 16.550 -2.943 1.00 51.31 143 THR A N 1
ATOM 1093 C CA . THR A 1 143 ? -32.334 15.632 -3.692 1.00 51.31 143 THR A CA 1
ATOM 1094 C C . THR A 1 143 ? -31.635 15.216 -4.985 1.00 51.31 143 THR A C 1
ATOM 1096 O O . THR A 1 143 ? -31.143 16.089 -5.706 1.00 51.31 143 THR A O 1
ATOM 1099 N N . LEU A 1 144 ? -31.576 13.907 -5.255 1.00 56.41 144 LEU A N 1
ATOM 1100 C CA . LEU A 1 144 ? -30.974 13.347 -6.465 1.00 56.41 144 LEU A CA 1
ATOM 1101 C C . LEU A 1 144 ? -31.435 14.117 -7.718 1.00 56.41 144 LEU A C 1
ATOM 1103 O O . LEU A 1 144 ? -32.637 14.370 -7.861 1.00 56.41 144 LEU A O 1
ATOM 1107 N N . PRO A 1 145 ? -30.528 14.481 -8.644 1.00 56.69 145 PRO A N 1
ATOM 1108 C CA . PRO A 1 145 ? -30.954 14.913 -9.964 1.00 56.69 145 PRO A CA 1
ATOM 1109 C C . PRO A 1 145 ? -31.640 13.731 -10.674 1.00 56.69 145 PRO A C 1
ATOM 1111 O O . PRO A 1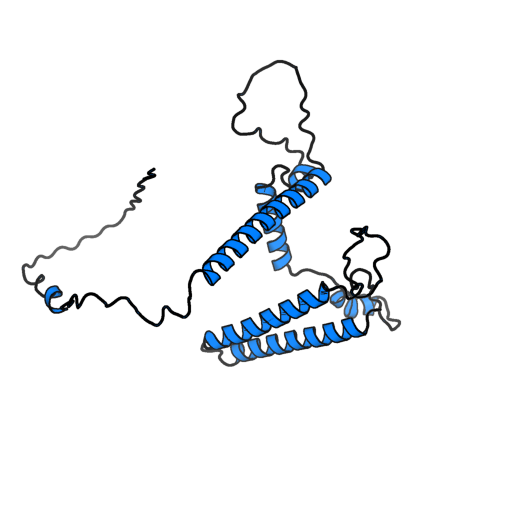 145 ? -31.183 12.592 -10.548 1.00 56.69 145 PRO A O 1
ATOM 1114 N N . PRO A 1 146 ? -32.752 13.968 -11.391 1.00 54.69 146 PRO A N 1
ATOM 1115 C CA . PRO A 1 146 ? -33.476 12.904 -12.070 1.00 54.69 146 PRO A CA 1
ATOM 1116 C C . PRO A 1 146 ? -32.596 12.259 -13.155 1.00 54.69 146 PRO A C 1
ATOM 1118 O O . PRO A 1 146 ? -31.764 12.949 -13.752 1.00 54.69 146 PRO A O 1
ATOM 1121 N N . PRO A 1 147 ? -32.787 10.959 -13.443 1.00 60.16 147 PRO A N 1
ATOM 1122 C CA . PRO A 1 147 ? -32.081 10.285 -14.525 1.00 60.16 147 PRO A CA 1
ATOM 1123 C C . PRO A 1 147 ? -32.331 10.992 -15.870 1.00 60.16 147 PRO A C 1
ATOM 1125 O O . PRO A 1 147 ? -33.428 11.527 -16.091 1.00 60.16 147 PRO A O 1
ATOM 1128 N N . PRO A 1 148 ? -31.347 10.995 -16.789 1.00 48.56 148 PRO A N 1
ATOM 1129 C CA . PRO A 1 148 ? -31.506 11.590 -18.108 1.00 48.56 148 PRO A CA 1
ATOM 1130 C C . PRO A 1 148 ? -32.519 10.756 -18.904 1.00 48.56 148 PRO A C 1
ATOM 1132 O O . PRO A 1 148 ? -32.212 9.667 -19.375 1.00 48.56 148 PRO A O 1
ATOM 1135 N N . GLY A 1 149 ? -33.760 11.244 -18.994 1.00 52.75 149 GLY A N 1
ATOM 1136 C CA . GLY A 1 149 ? -34.836 10.595 -19.757 1.00 52.75 149 GLY A CA 1
ATOM 1137 C C . GLY A 1 149 ? -36.262 10.816 -19.238 1.00 52.75 149 GLY A C 1
ATOM 1138 O O . GLY A 1 149 ? -37.217 10.506 -19.944 1.00 52.75 149 GLY A O 1
ATOM 1139 N N . GLY A 1 150 ? -36.449 11.369 -18.034 1.00 45.91 150 GLY A N 1
ATOM 1140 C CA . GLY A 1 150 ? -37.783 11.631 -17.476 1.00 45.91 150 GLY A CA 1
ATOM 1141 C C . GLY A 1 150 ? -38.330 13.012 -17.849 1.00 45.91 150 GLY A C 1
ATOM 1142 O O . GLY A 1 150 ? -37.885 14.022 -17.306 1.00 45.91 150 GLY A O 1
ATOM 1143 N N . ALA A 1 151 ? -39.302 13.061 -18.760 1.00 43.44 151 ALA A N 1
ATOM 1144 C CA . ALA A 1 151 ? -39.989 14.279 -19.183 1.00 43.44 151 ALA A CA 1
ATOM 1145 C C . ALA A 1 151 ? -40.565 15.083 -17.998 1.00 43.44 151 ALA A C 1
ATOM 1147 O O . ALA A 1 151 ? -41.230 14.549 -17.110 1.00 43.44 151 ALA A O 1
ATOM 1148 N N . ARG A 1 152 ? -40.341 16.403 -18.022 1.00 49.44 152 ARG A N 1
ATOM 1149 C CA . ARG A 1 152 ? -40.946 17.376 -17.104 1.00 49.44 152 ARG A CA 1
ATOM 1150 C C . ARG A 1 152 ? -42.461 17.436 -17.338 1.00 49.44 152 ARG A C 1
ATOM 1152 O O . ARG A 1 152 ? -42.909 18.146 -18.233 1.00 49.44 152 ARG A O 1
ATOM 1159 N N . ALA A 1 153 ? -43.243 16.729 -16.526 1.00 41.56 153 ALA A N 1
ATOM 1160 C CA . ALA A 1 153 ? -44.693 16.894 -16.472 1.00 41.56 153 ALA A CA 1
ATOM 1161 C C . ALA A 1 153 ? -45.073 17.833 -15.318 1.00 41.56 153 ALA A C 1
ATOM 1163 O O . ALA A 1 153 ? -44.816 17.569 -14.144 1.00 41.56 153 ALA A O 1
ATOM 1164 N N . PHE A 1 154 ? -45.652 18.968 -15.693 1.00 45.59 154 PHE A N 1
ATOM 1165 C CA . PHE A 1 154 ? -46.178 19.997 -14.811 1.00 45.59 154 PHE A CA 1
ATOM 1166 C C . PHE A 1 154 ? -47.526 19.519 -14.242 1.00 45.59 154 PHE A C 1
ATOM 1168 O O . PHE A 1 154 ? -48.493 19.385 -14.985 1.00 45.59 154 PHE A O 1
ATOM 1175 N N . GLY A 1 155 ? -47.594 19.298 -12.926 1.00 39.94 155 GLY A N 1
ATOM 1176 C CA . GLY A 1 155 ? -48.848 19.180 -12.173 1.00 39.94 155 GLY A CA 1
ATOM 1177 C C . GLY A 1 155 ? -49.392 17.761 -11.956 1.00 39.94 155 GLY A C 1
ATOM 1178 O O . GLY A 1 155 ? -49.500 16.963 -12.877 1.00 39.94 155 GLY A O 1
ATOM 1179 N N . GLY A 1 156 ? -49.822 17.490 -10.719 1.00 37.78 156 GLY A N 1
ATOM 1180 C CA . GLY A 1 156 ? -50.741 16.392 -10.401 1.00 37.78 156 GLY A CA 1
ATOM 1181 C C . GLY A 1 156 ? -50.164 15.296 -9.507 1.00 37.78 156 GLY A C 1
ATOM 1182 O O . GLY A 1 156 ? -49.397 14.447 -9.935 1.00 37.78 156 GLY A O 1
ATOM 1183 N N . SER A 1 157 ? -50.600 15.300 -8.250 1.00 55.34 157 SER A N 1
ATOM 1184 C CA . SER A 1 157 ? -50.397 14.261 -7.238 1.00 55.34 157 SER A CA 1
ATOM 1185 C C . SER A 1 157 ? -50.829 12.862 -7.718 1.00 55.34 157 SER A C 1
ATOM 1187 O O . SER A 1 157 ? -52.032 12.622 -7.793 1.00 55.34 157 SER A O 1
ATOM 1189 N N . HIS A 1 158 ? -49.893 11.922 -7.916 1.00 38.69 158 HIS A N 1
ATOM 1190 C CA . HIS A 1 158 ? -50.090 10.487 -7.644 1.00 38.69 158 HIS A CA 1
ATOM 1191 C C . HIS A 1 158 ? -48.753 9.711 -7.692 1.00 38.69 158 HIS A C 1
ATOM 1193 O O . HIS A 1 158 ? -47.990 9.848 -8.638 1.00 38.69 158 HIS A O 1
ATOM 1199 N N . LEU A 1 159 ? -48.524 8.867 -6.677 1.00 41.16 159 LEU A N 1
ATOM 1200 C CA . LEU A 1 159 ? -47.443 7.878 -6.513 1.00 41.16 159 LEU A CA 1
ATOM 1201 C C . LEU A 1 159 ? -46.050 8.421 -6.160 1.00 41.16 159 LEU A C 1
ATOM 1203 O O . LEU A 1 159 ? -45.104 8.466 -6.939 1.00 41.16 159 LEU A O 1
ATOM 1207 N N . GLN A 1 160 ? -45.955 8.730 -4.868 1.00 42.69 160 GLN A N 1
ATOM 1208 C CA . GLN A 1 160 ? -44.756 8.760 -4.044 1.00 42.69 160 GLN A CA 1
ATOM 1209 C C . GLN A 1 160 ? -43.903 7.481 -4.217 1.00 42.69 160 GLN A C 1
ATOM 1211 O O . GLN A 1 160 ? -43.946 6.585 -3.379 1.00 42.69 160 GLN A O 1
ATOM 1216 N N . TYR A 1 161 ? -43.048 7.407 -5.237 1.00 43.28 161 TYR A N 1
ATOM 1217 C CA . TYR A 1 161 ? -41.731 6.820 -4.998 1.00 43.28 161 TYR A CA 1
ATOM 1218 C C . TYR A 1 161 ? -40.940 7.893 -4.272 1.00 43.28 161 TYR A C 1
ATOM 1220 O O . TYR A 1 161 ? -40.309 8.758 -4.876 1.00 43.28 161 TYR A O 1
ATOM 1228 N N . THR A 1 162 ? -41.092 7.899 -2.950 1.00 45.03 162 THR A N 1
ATOM 1229 C CA . THR A 1 162 ? -40.240 8.654 -2.043 1.00 45.03 162 THR A CA 1
ATOM 1230 C C . THR A 1 162 ? -38.796 8.369 -2.435 1.00 45.03 162 THR A C 1
ATOM 1232 O O . THR A 1 162 ? -38.289 7.284 -2.154 1.00 45.03 162 THR A O 1
ATOM 1235 N N . GLN A 1 163 ? -38.155 9.321 -3.109 1.00 56.25 163 GLN A N 1
ATOM 1236 C CA . GLN A 1 163 ? -36.705 9.403 -3.207 1.00 56.25 163 GLN A CA 1
ATOM 1237 C C . GLN A 1 163 ? -36.235 9.628 -1.770 1.00 56.25 163 GLN A C 1
ATOM 1239 O O . GLN A 1 163 ? -36.152 10.765 -1.298 1.00 56.25 163 GLN A O 1
ATOM 1244 N N . ARG A 1 164 ? -36.117 8.532 -1.012 1.00 68.19 164 ARG A N 1
ATOM 1245 C CA . ARG A 1 164 ? -35.605 8.569 0.352 1.00 68.19 164 ARG A CA 1
ATOM 1246 C C . ARG A 1 164 ? -34.200 9.144 0.269 1.00 68.19 164 ARG A C 1
ATOM 1248 O O . ARG A 1 164 ? -33.472 8.877 -0.685 1.00 68.19 164 ARG A O 1
ATOM 1255 N N . LYS A 1 165 ? -33.859 9.986 1.243 1.00 74.69 165 LYS A N 1
ATOM 1256 C CA . LYS A 1 165 ? -32.480 10.439 1.395 1.00 74.69 165 LYS A CA 1
ATOM 1257 C C . LYS A 1 165 ? -31.612 9.182 1.489 1.00 74.69 165 LYS A C 1
ATOM 1259 O O . LYS A 1 165 ? -32.000 8.306 2.261 1.00 74.69 165 LYS A O 1
ATOM 1264 N N . PRO A 1 166 ? -30.517 9.085 0.718 1.00 81.31 166 PRO A N 1
ATOM 1265 C CA . PRO A 1 166 ? -29.579 7.987 0.868 1.00 81.31 166 PRO A CA 1
ATOM 1266 C C . PRO A 1 166 ? -29.184 7.876 2.338 1.00 81.31 166 PRO A C 1
ATOM 1268 O O . PRO A 1 166 ? -28.796 8.878 2.949 1.00 81.31 166 PRO A O 1
ATOM 1271 N N . GLU A 1 167 ? -29.345 6.696 2.918 1.00 87.06 167 GLU A N 1
ATOM 1272 C CA . GLU A 1 167 ? -28.848 6.411 4.259 1.00 87.06 167 GLU A CA 1
ATOM 1273 C C . GLU A 1 167 ? -27.413 5.878 4.172 1.00 87.06 167 GLU A C 1
ATOM 1275 O O . GLU A 1 167 ? -26.925 5.499 3.106 1.00 87.06 167 GLU A O 1
ATOM 1280 N N . TYR A 1 168 ? -26.703 5.856 5.301 1.00 87.75 168 TYR A N 1
ATOM 1281 C CA . TYR A 1 168 ? -25.326 5.352 5.330 1.00 87.75 168 TYR A CA 1
ATOM 1282 C C . TYR A 1 168 ? -25.246 3.881 4.886 1.00 87.75 168 TYR A C 1
ATOM 1284 O O . TYR A 1 168 ? -24.311 3.491 4.194 1.0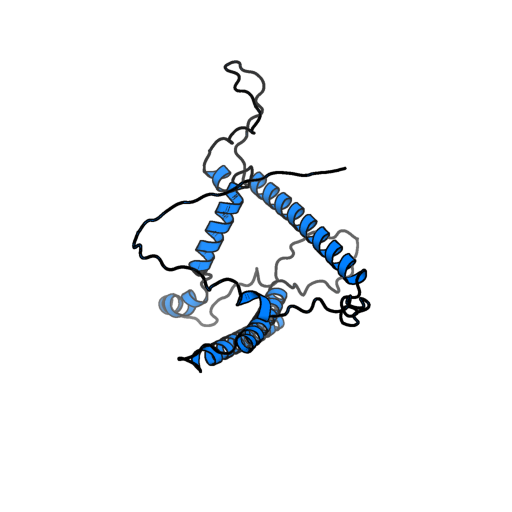0 87.75 168 TYR A O 1
ATOM 1292 N N . GLU A 1 169 ? -26.272 3.092 5.207 1.00 89.88 169 GLU A N 1
ATOM 1293 C CA . GLU A 1 169 ? -26.411 1.706 4.753 1.00 89.88 169 GLU A CA 1
ATOM 1294 C C . GLU A 1 169 ? -26.492 1.599 3.220 1.00 89.88 169 GLU A C 1
ATOM 1296 O O . GLU A 1 169 ? -25.873 0.711 2.633 1.00 89.88 169 GLU A O 1
ATOM 1301 N N . ASP A 1 170 ? -27.183 2.531 2.550 1.00 87.00 170 ASP A N 1
ATOM 1302 C CA . ASP A 1 170 ? -27.285 2.547 1.084 1.00 87.00 170 ASP A CA 1
ATOM 1303 C C . ASP A 1 170 ? -25.922 2.833 0.438 1.00 87.00 170 ASP A C 1
ATOM 1305 O O . ASP A 1 170 ? -25.543 2.178 -0.533 1.00 87.00 170 ASP A O 1
ATOM 1309 N N . VAL A 1 171 ? -25.155 3.767 1.015 1.00 89.00 171 VAL A N 1
ATOM 1310 C CA . VAL A 1 171 ? -23.786 4.091 0.578 1.00 89.00 171 VAL A CA 1
ATOM 1311 C C . VAL A 1 171 ? -22.864 2.883 0.743 1.00 89.00 171 VAL A C 1
ATOM 1313 O O . VAL A 1 171 ? -22.105 2.553 -0.167 1.00 89.00 171 VAL A O 1
ATOM 1316 N N . MET A 1 172 ? -22.927 2.206 1.892 1.00 91.50 172 MET A N 1
ATOM 1317 C CA . MET A 1 172 ? -22.095 1.031 2.167 1.00 91.50 172 MET A CA 1
ATOM 1318 C C . MET A 1 172 ? -22.421 -0.128 1.223 1.00 91.50 172 MET A C 1
ATOM 1320 O O . MET A 1 172 ? -21.506 -0.778 0.710 1.00 91.50 172 MET A O 1
ATOM 1324 N N . LYS A 1 173 ? -23.708 -0.345 0.940 1.00 92.19 173 LYS A N 1
ATOM 1325 C CA . LYS A 1 173 ? -24.158 -1.352 -0.022 1.00 92.19 173 LYS A CA 1
ATOM 1326 C C . LYS A 1 173 ? -23.690 -1.034 -1.444 1.00 92.19 173 LYS A C 1
ATOM 1328 O O . LYS A 1 173 ? -23.194 -1.928 -2.125 1.00 92.19 173 LYS A O 1
ATOM 1333 N N . GLU A 1 174 ? -23.803 0.221 -1.879 1.00 92.06 174 GLU A N 1
ATOM 1334 C CA . GLU A 1 174 ? -23.302 0.656 -3.189 1.00 92.06 174 GLU A CA 1
ATOM 1335 C C . GLU A 1 174 ? -21.778 0.470 -3.293 1.00 92.06 174 GLU A C 1
ATOM 1337 O O . GLU A 1 174 ? -21.286 -0.059 -4.288 1.00 92.06 174 GLU A O 1
ATOM 1342 N N . CYS A 1 175 ? -21.016 0.816 -2.250 1.00 91.81 175 CYS A N 1
ATOM 1343 C CA . CYS A 1 175 ? -19.572 0.560 -2.195 1.00 91.81 175 CYS A CA 1
ATOM 1344 C C . CYS A 1 175 ? -19.233 -0.933 -2.333 1.00 91.81 175 CYS A C 1
ATOM 1346 O O . CYS A 1 175 ? -18.273 -1.292 -3.021 1.00 91.81 175 CYS A O 1
ATOM 1348 N N . GLU A 1 176 ? -19.999 -1.814 -1.686 1.00 92.88 176 GLU A N 1
ATOM 1349 C CA . GLU A 1 176 ? -19.811 -3.262 -1.797 1.00 92.88 176 GLU A CA 1
ATOM 1350 C C . GLU A 1 176 ? -20.122 -3.783 -3.207 1.00 92.88 176 GLU A C 1
ATOM 1352 O O . GLU A 1 176 ? -19.377 -4.620 -3.726 1.00 92.88 176 GLU A O 1
ATOM 1357 N N . GLU A 1 177 ? -21.164 -3.255 -3.848 1.00 94.62 177 GLU A N 1
ATOM 1358 C CA . GLU A 1 177 ? -21.509 -3.573 -5.235 1.00 94.62 177 GLU A CA 1
ATOM 1359 C C . GLU A 1 177 ? -20.415 -3.113 -6.209 1.00 94.62 177 GLU A C 1
ATOM 1361 O O . GLU A 1 177 ? -19.909 -3.926 -6.987 1.00 94.62 177 GLU A O 1
ATOM 1366 N N . ILE A 1 178 ? -19.969 -1.854 -6.106 1.00 94.12 178 ILE A N 1
ATOM 1367 C CA . ILE A 1 178 ? -18.876 -1.300 -6.923 1.00 94.12 178 ILE A CA 1
ATOM 1368 C C . ILE A 1 178 ? -17.609 -2.147 -6.771 1.00 94.12 178 ILE A C 1
ATOM 1370 O O . ILE A 1 178 ? -16.964 -2.485 -7.771 1.00 94.12 178 ILE A O 1
ATOM 1374 N N . ARG A 1 179 ? -17.262 -2.526 -5.534 1.00 93.44 179 ARG A N 1
ATOM 1375 C CA . ARG A 1 179 ? -16.127 -3.412 -5.245 1.00 93.44 179 ARG A CA 1
ATOM 1376 C C . ARG A 1 179 ? -16.298 -4.765 -5.935 1.00 93.44 179 ARG A C 1
ATOM 1378 O O . ARG A 1 179 ? -15.402 -5.193 -6.656 1.00 93.44 179 ARG A O 1
ATOM 1385 N N . GLY A 1 180 ? -17.451 -5.414 -5.775 1.00 95.31 180 GLY A N 1
ATOM 1386 C CA . GLY A 1 180 ? -17.726 -6.712 -6.396 1.00 95.31 180 GLY A CA 1
ATOM 1387 C C . GLY A 1 180 ? -17.675 -6.673 -7.928 1.00 95.31 180 GLY A C 1
ATOM 1388 O O . GLY A 1 180 ? -17.143 -7.586 -8.563 1.00 95.31 180 GLY A O 1
ATOM 1389 N N . ASP A 1 181 ? -18.182 -5.611 -8.547 1.00 94.69 181 ASP A N 1
ATOM 1390 C CA . ASP A 1 181 ? -18.124 -5.405 -9.998 1.00 94.69 181 ASP A CA 1
ATOM 1391 C C . ASP A 1 181 ? -16.709 -5.158 -10.507 1.00 94.69 181 ASP A C 1
ATOM 1393 O O . ASP A 1 181 ? -16.321 -5.665 -11.568 1.00 94.69 181 ASP A O 1
ATOM 1397 N N . HIS A 1 182 ? -15.934 -4.371 -9.766 1.00 95.38 182 HIS A N 1
ATOM 1398 C CA . HIS A 1 182 ? -14.529 -4.138 -10.057 1.00 95.38 182 HIS A CA 1
ATOM 1399 C C . HIS A 1 182 ? -13.716 -5.435 -9.956 1.00 95.38 182 HIS A C 1
ATOM 1401 O O . HIS A 1 182 ? -13.036 -5.800 -10.917 1.00 95.38 182 HIS A O 1
ATOM 1407 N N . ASP A 1 183 ? -13.853 -6.183 -8.863 1.00 95.44 183 ASP A N 1
ATOM 1408 C CA . ASP A 1 183 ? -13.115 -7.430 -8.641 1.00 95.44 183 ASP A CA 1
ATOM 1409 C C . ASP A 1 183 ? -13.458 -8.475 -9.710 1.00 95.44 183 ASP A C 1
ATOM 1411 O O . ASP A 1 183 ? -12.569 -9.090 -10.298 1.00 95.44 183 ASP A O 1
ATOM 1415 N N . ARG A 1 184 ? -14.740 -8.598 -10.086 1.00 96.50 184 ARG A N 1
ATOM 1416 C CA . ARG A 1 184 ? -15.152 -9.467 -11.202 1.00 96.50 184 ARG A CA 1
ATOM 1417 C C . ARG A 1 184 ? -14.541 -9.042 -12.537 1.00 96.50 184 ARG A C 1
ATOM 1419 O O . ARG A 1 184 ? -14.260 -9.906 -13.370 1.00 96.50 184 ARG A O 1
ATOM 1426 N N . ARG A 1 185 ? -14.378 -7.738 -12.791 1.00 94.75 185 ARG A N 1
ATOM 1427 C CA . ARG A 1 185 ? -13.702 -7.233 -14.001 1.00 94.75 185 ARG A CA 1
ATOM 1428 C C . ARG A 1 185 ? -12.213 -7.572 -13.979 1.00 94.75 185 ARG A C 1
ATOM 1430 O O . ARG A 1 185 ? -11.717 -8.103 -14.974 1.00 94.75 185 ARG A O 1
ATOM 1437 N N . ALA A 1 186 ? -11.541 -7.331 -12.856 1.00 96.38 186 ALA A N 1
ATOM 1438 C CA . ALA A 1 186 ? -10.132 -7.663 -12.670 1.00 96.38 186 ALA A CA 1
ATOM 1439 C C . ALA A 1 186 ? -9.883 -9.171 -12.845 1.00 96.38 186 ALA A C 1
ATOM 1441 O O . ALA A 1 186 ? -9.019 -9.562 -13.628 1.00 96.38 186 ALA A O 1
ATOM 1442 N N . ASP A 1 187 ? -10.708 -10.022 -12.233 1.00 95.75 187 ASP A N 1
ATOM 1443 C CA . ASP A 1 187 ? -10.623 -11.480 -12.364 1.00 95.75 187 ASP A CA 1
ATOM 1444 C C . ASP A 1 187 ? -10.751 -11.950 -13.815 1.00 95.75 187 ASP A C 1
ATOM 1446 O O . ASP A 1 187 ? -9.997 -12.818 -14.265 1.00 95.75 187 ASP A O 1
ATOM 1450 N N . ARG A 1 188 ? -11.703 -11.386 -14.572 1.00 95.38 188 ARG A N 1
ATOM 1451 C CA . ARG A 1 188 ? -11.856 -11.706 -15.999 1.00 95.38 188 ARG A CA 1
ATOM 1452 C C . ARG A 1 188 ? -10.614 -11.308 -16.791 1.00 95.38 188 ARG A C 1
ATOM 1454 O O . ARG A 1 188 ? -10.151 -12.105 -17.606 1.00 95.38 188 ARG A O 1
ATOM 1461 N N . ALA A 1 189 ? -10.066 -10.121 -16.535 1.00 96.06 189 ALA A N 1
ATOM 1462 C CA . ALA A 1 189 ? -8.859 -9.642 -17.202 1.00 96.06 189 ALA A CA 1
ATOM 1463 C C . ALA A 1 189 ? -7.645 -10.531 -16.887 1.00 96.06 189 ALA A C 1
ATOM 1465 O O . ALA A 1 189 ? -6.952 -10.966 -17.805 1.00 96.06 189 ALA A O 1
ATOM 1466 N N . VAL A 1 190 ? -7.432 -10.886 -15.616 1.00 95.75 190 VAL A N 1
ATOM 1467 C CA . VAL A 1 190 ? -6.336 -11.774 -15.195 1.00 95.75 190 VAL A CA 1
ATOM 1468 C C . VAL A 1 190 ? -6.447 -13.140 -15.872 1.00 95.75 190 VAL A C 1
ATOM 1470 O O . VAL A 1 190 ? -5.464 -13.629 -16.429 1.00 95.75 190 VAL A O 1
ATOM 1473 N N . ARG A 1 191 ? -7.644 -13.742 -15.899 1.00 94.06 191 ARG A N 1
ATOM 1474 C CA . ARG A 1 191 ? -7.864 -15.024 -16.592 1.00 94.06 191 ARG A CA 1
ATOM 1475 C C . ARG A 1 191 ? -7.579 -14.919 -18.088 1.00 94.06 191 ARG A C 1
ATOM 1477 O O . ARG A 1 191 ? -6.935 -15.807 -18.635 1.00 94.06 191 ARG A O 1
ATOM 1484 N N . ALA A 1 192 ? -8.019 -13.844 -18.741 1.00 94.12 192 ALA A N 1
ATOM 1485 C CA . ALA A 1 192 ? -7.745 -13.623 -20.159 1.00 94.12 192 ALA A CA 1
ATOM 1486 C C . ALA A 1 192 ? -6.236 -13.503 -20.437 1.00 94.12 192 ALA A C 1
ATOM 1488 O O . ALA A 1 192 ? -5.730 -14.153 -21.351 1.00 94.12 192 ALA A O 1
ATOM 1489 N N . VAL A 1 193 ? -5.498 -12.752 -19.612 1.00 92.62 193 VAL A N 1
ATOM 1490 C CA . VAL A 1 193 ? -4.034 -12.627 -19.722 1.00 92.62 193 VAL A CA 1
ATOM 1491 C C . VAL A 1 193 ? -3.340 -13.975 -19.512 1.00 92.62 193 VAL A C 1
ATOM 1493 O O . VAL A 1 193 ? -2.420 -14.305 -20.258 1.00 92.62 193 VAL A O 1
ATOM 1496 N N . MET A 1 194 ? -3.796 -14.789 -18.556 1.00 91.25 194 MET A N 1
ATOM 1497 C CA . MET A 1 194 ? -3.263 -16.143 -18.357 1.00 91.25 194 MET A CA 1
ATOM 1498 C C . MET A 1 194 ? -3.509 -17.045 -19.572 1.00 91.25 194 MET A C 1
ATOM 1500 O O . MET A 1 194 ? -2.583 -17.717 -20.017 1.00 91.25 194 MET A O 1
ATOM 1504 N N . LEU A 1 195 ? -4.711 -17.010 -20.157 1.00 91.69 195 LEU A N 1
ATOM 1505 C CA . LEU A 1 195 ? -5.017 -17.768 -21.375 1.00 91.69 195 LEU A CA 1
ATOM 1506 C C . LEU A 1 195 ? -4.140 -17.335 -22.557 1.00 91.69 195 LEU A C 1
ATOM 1508 O O . LEU A 1 195 ? -3.677 -18.184 -23.313 1.00 91.69 195 LEU A O 1
ATOM 1512 N N . LEU A 1 196 ? -3.880 -16.033 -22.715 1.00 90.56 196 LEU A N 1
ATOM 1513 C CA . LEU A 1 196 ? -2.980 -15.524 -23.755 1.00 90.56 196 LEU A CA 1
ATOM 1514 C C . LEU A 1 196 ? -1.532 -15.963 -23.519 1.00 90.56 196 LEU A C 1
ATOM 1516 O O . LEU A 1 196 ? -0.876 -16.411 -24.458 1.00 90.56 196 LEU A O 1
ATOM 1520 N N . ARG A 1 197 ? -1.052 -15.888 -22.272 1.00 88.62 197 ARG A N 1
ATOM 1521 C CA . ARG A 1 197 ? 0.278 -16.379 -21.882 1.00 88.62 197 ARG A CA 1
ATOM 1522 C C . ARG A 1 197 ? 0.454 -17.860 -22.218 1.00 88.62 197 ARG A C 1
ATOM 1524 O O . ARG A 1 197 ? 1.532 -18.248 -22.649 1.00 88.62 197 ARG A O 1
ATOM 1531 N N . ASP A 1 198 ? -0.579 -18.670 -22.002 1.00 88.69 198 ASP A N 1
ATOM 1532 C CA . ASP A 1 198 ? -0.521 -20.116 -22.236 1.00 88.69 198 ASP A CA 1
ATOM 1533 C C . ASP A 1 198 ? -0.698 -20.473 -23.723 1.00 88.69 198 ASP A C 1
ATOM 1535 O O . ASP A 1 198 ? -0.139 -21.462 -24.191 1.00 88.69 198 ASP A O 1
ATOM 1539 N N . LYS A 1 199 ? -1.451 -19.663 -24.482 1.00 87.81 199 LYS A N 1
ATOM 1540 C CA . LYS A 1 199 ? -1.686 -19.864 -25.922 1.00 87.81 199 LYS A CA 1
ATOM 1541 C C . LYS A 1 199 ? -0.484 -19.477 -26.789 1.00 87.81 199 LYS A C 1
ATOM 1543 O O . LYS A 1 199 ? -0.304 -20.061 -27.854 1.00 87.81 199 LYS A O 1
ATOM 1548 N N . PHE A 1 200 ? 0.303 -18.486 -26.374 1.00 83.75 200 PHE A N 1
ATOM 1549 C CA . PHE A 1 200 ? 1.447 -17.995 -27.139 1.00 83.75 200 PHE A CA 1
ATOM 1550 C C . PHE A 1 200 ? 2.755 -18.306 -26.411 1.00 83.75 200 PHE A C 1
ATOM 1552 O O . PHE A 1 200 ? 2.994 -17.788 -25.321 1.00 83.75 200 PHE A O 1
ATOM 1559 N N . ASP A 1 201 ? 3.640 -19.088 -27.039 1.00 78.31 201 ASP A N 1
ATOM 1560 C CA . ASP A 1 201 ? 5.009 -19.237 -26.547 1.00 78.31 201 ASP A CA 1
ATOM 1561 C C . ASP A 1 201 ? 5.791 -17.939 -26.796 1.00 78.31 201 ASP A C 1
ATOM 1563 O O . ASP A 1 201 ? 6.394 -17.694 -27.840 1.00 78.31 201 ASP A O 1
ATOM 1567 N N . TRP A 1 202 ? 5.742 -17.061 -25.803 1.00 71.19 202 TRP A N 1
ATOM 1568 C CA . TRP A 1 202 ? 6.385 -15.754 -25.818 1.00 71.19 202 TRP A CA 1
ATOM 1569 C C . TRP A 1 202 ? 7.917 -15.836 -25.755 1.00 71.19 202 TRP A C 1
ATOM 1571 O O . TRP A 1 202 ? 8.576 -14.828 -26.003 1.00 71.19 202 TRP A O 1
ATOM 1581 N N . LYS A 1 203 ? 8.494 -17.018 -25.482 1.00 68.00 203 LYS A N 1
ATOM 1582 C CA . LYS A 1 203 ? 9.943 -17.261 -25.591 1.00 68.00 203 LYS A CA 1
ATOM 1583 C C . LYS A 1 203 ? 10.363 -17.691 -26.998 1.00 68.00 203 LYS A C 1
ATOM 1585 O O . LYS A 1 203 ? 11.509 -17.465 -27.373 1.00 68.00 203 LYS A O 1
ATOM 1590 N N . SER A 1 204 ? 9.443 -18.253 -27.784 1.00 58.44 204 SER A N 1
ATOM 1591 C CA . SER A 1 204 ? 9.689 -18.686 -29.167 1.00 58.44 204 SER A CA 1
ATOM 1592 C C . SER A 1 204 ? 9.799 -17.524 -30.161 1.00 58.44 204 SER A C 1
ATOM 1594 O O . SER A 1 204 ? 10.395 -17.698 -31.217 1.00 58.44 204 SER A O 1
ATOM 1596 N N . ARG A 1 205 ? 9.349 -16.309 -29.819 1.00 54.31 205 ARG A N 1
ATOM 1597 C CA . ARG A 1 205 ? 9.456 -15.117 -30.690 1.00 54.31 205 ARG A CA 1
ATOM 1598 C C . ARG A 1 205 ? 10.884 -14.561 -30.872 1.00 54.31 205 ARG A C 1
ATOM 1600 O O . ARG A 1 205 ? 11.042 -13.495 -31.454 1.00 54.31 205 ARG A O 1
ATOM 1607 N N . VAL A 1 206 ? 11.911 -15.272 -30.395 1.00 50.16 206 VAL A N 1
ATOM 1608 C CA . VAL A 1 206 ? 13.335 -15.035 -30.722 1.00 50.16 206 VAL A CA 1
ATOM 1609 C C . VAL A 1 206 ? 13.870 -16.071 -31.735 1.00 50.16 206 VAL A C 1
ATOM 1611 O O . VAL A 1 206 ? 15.006 -15.973 -32.181 1.00 50.16 206 VAL A O 1
ATOM 1614 N N . ALA A 1 207 ? 13.053 -17.040 -32.159 1.00 51.72 207 ALA A N 1
ATOM 1615 C CA . ALA A 1 207 ? 13.269 -17.798 -33.388 1.00 51.72 207 ALA A CA 1
ATOM 1616 C C . ALA A 1 207 ? 12.324 -17.221 -34.448 1.00 51.72 207 ALA A C 1
ATOM 1618 O O . ALA A 1 207 ? 11.144 -17.555 -34.515 1.00 51.72 207 ALA A O 1
ATOM 1619 N N . VAL A 1 208 ? 12.835 -16.257 -35.205 1.00 50.44 208 VAL A N 1
ATOM 1620 C CA . VAL A 1 208 ? 12.152 -15.628 -36.335 1.00 50.44 208 VAL A CA 1
ATOM 1621 C C . VAL A 1 208 ? 11.910 -16.695 -37.417 1.00 50.44 208 VAL A C 1
ATOM 1623 O O . VAL A 1 208 ? 12.800 -16.995 -38.199 1.00 50.44 208 VAL A O 1
ATOM 1626 N N . GLU A 1 209 ? 10.712 -17.287 -37.447 1.00 49.59 209 GLU A N 1
ATOM 1627 C CA . GLU A 1 209 ? 10.144 -18.008 -38.607 1.00 49.59 209 GLU A CA 1
ATOM 1628 C C . GLU A 1 209 ? 9.294 -17.051 -39.470 1.00 49.59 209 GLU A C 1
ATOM 1630 O O . GLU A 1 209 ? 8.202 -17.375 -39.931 1.00 49.59 209 GLU A O 1
ATOM 1635 N N . VAL A 1 210 ? 9.773 -15.825 -39.664 1.00 54.12 210 VAL A N 1
ATOM 1636 C CA . VAL A 1 210 ? 9.348 -14.988 -40.787 1.00 54.12 210 VAL A CA 1
ATOM 1637 C C . VAL A 1 210 ? 10.629 -14.637 -41.513 1.00 54.12 210 VAL A C 1
ATOM 1639 O O . VAL A 1 210 ? 11.377 -13.774 -41.070 1.00 54.12 210 VAL A O 1
ATOM 1642 N N . GLU A 1 211 ? 10.913 -15.385 -42.573 1.00 49.34 211 GLU A N 1
ATOM 1643 C CA . GLU A 1 211 ? 11.884 -15.001 -43.591 1.00 49.34 211 GLU A CA 1
ATOM 1644 C C . GLU A 1 211 ? 11.519 -13.574 -44.032 1.00 49.34 211 GLU A C 1
ATOM 1646 O O . GLU A 1 211 ? 10.440 -13.349 -44.585 1.00 49.34 211 GLU A O 1
ATOM 1651 N N . GLU A 1 212 ? 12.343 -12.593 -43.647 1.00 55.50 212 GLU A N 1
ATOM 1652 C CA . GLU A 1 212 ? 12.188 -11.206 -44.082 1.00 55.50 212 GLU A CA 1
ATOM 1653 C C . GLU A 1 212 ? 12.140 -11.198 -45.616 1.00 55.50 212 GLU A C 1
ATOM 1655 O O . GLU A 1 212 ? 13.063 -11.721 -46.244 1.00 55.50 212 GLU A O 1
ATOM 1660 N N . PRO A 1 213 ? 11.096 -10.629 -46.249 1.00 62.53 213 PRO A N 1
ATOM 1661 C CA . PRO A 1 213 ? 11.162 -10.316 -47.666 1.00 62.53 213 PRO A CA 1
ATOM 1662 C C . PRO A 1 213 ? 12.376 -9.411 -47.894 1.00 62.53 213 PRO A C 1
ATOM 1664 O O . PRO A 1 213 ? 12.476 -8.351 -47.274 1.00 62.53 213 PRO A O 1
ATOM 1667 N N . GLU A 1 214 ? 13.297 -9.866 -48.739 1.00 59.56 214 GLU A N 1
ATOM 1668 C CA . GLU A 1 214 ? 14.554 -9.198 -49.066 1.00 59.56 214 GLU A CA 1
ATOM 1669 C C . GLU A 1 214 ? 14.363 -7.689 -49.347 1.00 59.56 214 GLU A C 1
ATOM 1671 O O . GLU A 1 214 ? 13.582 -7.283 -50.206 1.00 59.56 214 GLU A O 1
ATOM 1676 N N . GLU A 1 215 ? 15.097 -6.881 -48.574 1.00 54.00 215 GLU A N 1
ATOM 1677 C CA . GLU A 1 215 ? 15.725 -5.598 -48.920 1.00 54.00 215 GLU A CA 1
ATOM 1678 C C . GLU A 1 215 ? 14.903 -4.564 -49.719 1.00 54.00 215 GLU A C 1
ATOM 1680 O O . GLU A 1 215 ? 14.999 -4.449 -50.940 1.00 54.00 215 GLU A O 1
ATOM 1685 N N . LEU A 1 216 ? 14.230 -3.649 -49.009 1.00 51.12 216 LEU A N 1
ATOM 1686 C CA . LEU A 1 216 ? 14.038 -2.296 -49.536 1.00 51.12 216 LEU A CA 1
ATOM 1687 C C . LEU A 1 216 ? 15.316 -1.490 -49.236 1.00 51.12 216 LEU A C 1
ATOM 1689 O O . LEU A 1 216 ? 15.426 -0.870 -48.176 1.00 51.12 216 LEU A O 1
ATOM 1693 N N . GLU A 1 217 ? 16.301 -1.537 -50.142 1.00 56.38 217 GLU A N 1
ATOM 1694 C CA . GLU A 1 217 ? 17.469 -0.641 -50.143 1.00 56.38 217 GLU A CA 1
ATOM 1695 C C . GLU A 1 217 ? 16.990 0.817 -50.104 1.00 56.38 217 GLU A C 1
ATOM 1697 O O . GLU A 1 217 ? 16.625 1.420 -51.115 1.00 56.38 217 GLU A O 1
ATOM 1702 N N . TRP A 1 218 ? 16.975 1.413 -48.917 1.00 54.81 218 TRP A N 1
ATOM 1703 C CA . TRP A 1 218 ? 16.795 2.848 -48.792 1.00 54.81 218 TRP A CA 1
ATOM 1704 C C . TRP A 1 218 ? 18.136 3.524 -49.115 1.00 54.81 218 TRP A C 1
ATOM 1706 O O . TRP A 1 218 ? 19.015 3.602 -48.257 1.00 54.81 218 TRP A O 1
ATOM 1716 N N . ASP A 1 219 ? 18.322 3.965 -50.366 1.00 55.22 219 ASP A N 1
ATOM 1717 C CA . ASP A 1 219 ? 19.519 4.699 -50.803 1.00 55.22 219 ASP A CA 1
ATOM 1718 C C . ASP A 1 219 ? 19.443 6.183 -50.362 1.00 55.22 219 ASP A C 1
ATOM 1720 O O . ASP A 1 219 ? 18.626 6.949 -50.890 1.00 55.22 219 ASP A O 1
ATOM 1724 N N . PRO A 1 220 ? 20.313 6.649 -49.443 1.00 58.56 220 PRO A N 1
ATOM 1725 C CA . PRO A 1 220 ? 20.327 8.033 -48.960 1.00 58.56 220 PRO A CA 1
ATOM 1726 C C . PRO A 1 220 ? 20.744 9.078 -50.015 1.00 58.56 220 PRO A C 1
ATOM 1728 O O . PRO A 1 220 ? 20.789 10.27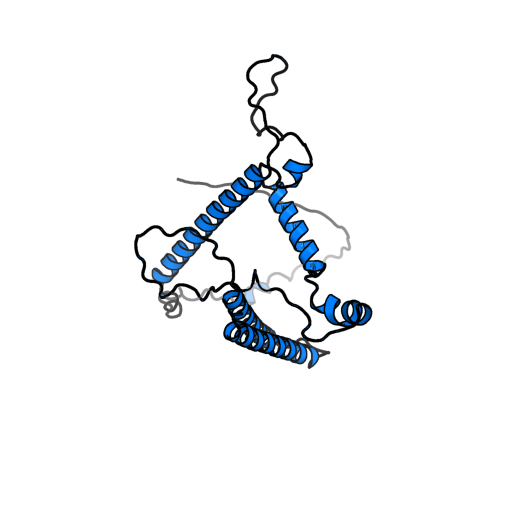2 -49.713 1.00 58.56 220 PRO A O 1
ATOM 1731 N N . ARG A 1 221 ? 21.058 8.686 -51.258 1.00 57.72 221 ARG A N 1
ATOM 1732 C CA . ARG A 1 221 ? 21.471 9.619 -52.326 1.00 57.72 221 ARG A CA 1
ATOM 1733 C C . ARG A 1 221 ? 20.310 10.327 -53.027 1.00 57.72 221 ARG A C 1
ATOM 1735 O O . ARG A 1 221 ? 20.547 11.338 -53.688 1.00 57.72 221 ARG A O 1
ATOM 1742 N N . PHE A 1 222 ? 19.071 9.868 -52.851 1.00 54.47 222 PHE A N 1
ATOM 1743 C CA . PHE A 1 222 ? 17.897 10.482 -53.489 1.00 54.47 222 PHE A CA 1
ATOM 1744 C C . PHE A 1 222 ? 17.379 11.753 -52.796 1.00 54.47 222 PHE A C 1
ATOM 1746 O O . PHE A 1 222 ? 16.551 12.459 -53.365 1.00 54.47 222 PHE A O 1
ATOM 1753 N N . VAL A 1 223 ? 17.890 12.106 -51.610 1.00 53.84 223 VAL A N 1
ATOM 1754 C CA . VAL A 1 223 ? 17.444 13.310 -50.878 1.00 53.84 223 VAL A CA 1
ATOM 1755 C C . VAL A 1 223 ? 18.172 14.586 -51.340 1.00 53.84 223 VAL A C 1
ATOM 1757 O O . VAL A 1 223 ? 17.681 15.688 -51.121 1.00 53.84 223 VAL A O 1
ATOM 1760 N N . ASN A 1 224 ? 19.302 14.476 -52.052 1.00 46.25 224 ASN A N 1
ATOM 1761 C CA . ASN A 1 224 ? 20.161 15.632 -52.353 1.00 46.25 224 ASN A CA 1
ATOM 1762 C C . ASN A 1 224 ? 20.076 16.189 -53.788 1.00 46.25 224 ASN A C 1
ATOM 1764 O O . ASN A 1 224 ? 20.832 17.100 -54.122 1.00 46.25 224 ASN A O 1
ATOM 1768 N N . SER A 1 225 ? 19.174 15.694 -54.646 1.00 47.31 225 SER A N 1
ATOM 1769 C CA . SER A 1 225 ? 19.051 16.169 -56.040 1.00 47.31 225 SER A CA 1
ATOM 1770 C C . SER A 1 225 ? 17.879 17.124 -56.308 1.00 47.31 225 SER A C 1
ATOM 1772 O O . SER A 1 225 ? 17.652 17.486 -57.460 1.00 47.31 225 SER A O 1
ATOM 1774 N N . VAL A 1 226 ? 17.150 17.575 -55.279 1.00 49.56 226 VAL A N 1
ATOM 1775 C CA . VAL A 1 226 ? 16.060 18.567 -55.412 1.00 49.56 226 VAL A CA 1
ATOM 1776 C C . VAL A 1 226 ? 16.319 19.765 -54.498 1.00 49.56 226 VAL A C 1
ATOM 1778 O O . VAL A 1 226 ? 15.562 20.040 -53.579 1.00 49.56 226 VAL A O 1
ATOM 1781 N N . SER A 1 227 ? 17.432 20.471 -54.715 1.00 44.53 227 SER A N 1
ATOM 1782 C CA . SER A 1 227 ? 17.650 21.848 -54.228 1.00 44.53 227 SER A CA 1
ATOM 1783 C C . SER A 1 227 ? 18.830 22.492 -54.960 1.00 44.53 227 SER A C 1
ATOM 1785 O O . SER A 1 227 ? 19.849 22.856 -54.383 1.00 44.53 227 SER A O 1
ATOM 1787 N N . THR A 1 228 ? 18.729 22.612 -56.282 1.00 42.19 228 THR A N 1
ATOM 1788 C CA . THR A 1 228 ? 19.537 23.576 -57.044 1.00 42.19 228 THR A CA 1
ATOM 1789 C C . THR A 1 228 ? 18.701 24.108 -58.202 1.00 42.19 228 THR A C 1
ATOM 1791 O O . THR A 1 228 ? 18.873 23.700 -59.344 1.00 42.19 228 THR A O 1
ATOM 1794 N N . ALA A 1 229 ? 17.768 25.010 -57.888 1.00 37.50 229 ALA A N 1
ATOM 1795 C CA . ALA A 1 229 ? 17.286 26.028 -58.818 1.00 37.50 229 ALA A CA 1
ATOM 1796 C C . ALA A 1 229 ? 16.534 27.145 -58.064 1.00 37.50 229 ALA A C 1
ATOM 1798 O O . ALA A 1 229 ? 15.481 26.903 -57.493 1.00 37.50 229 ALA A O 1
ATOM 1799 N N . GLN A 1 230 ? 17.078 28.363 -58.174 1.00 40.47 230 GLN A N 1
ATOM 1800 C CA . GLN A 1 230 ? 16.418 29.678 -58.078 1.00 40.47 230 GLN A CA 1
ATOM 1801 C C . GLN A 1 230 ? 16.197 30.347 -56.703 1.00 40.47 230 GLN A C 1
ATOM 1803 O O . GLN A 1 230 ? 15.178 30.205 -56.045 1.00 40.47 230 GLN A O 1
ATOM 1808 N N . THR A 1 231 ? 17.204 31.154 -56.347 1.00 36.09 231 THR A N 1
ATOM 1809 C CA . THR A 1 231 ? 17.157 32.597 -56.013 1.00 36.09 231 THR A CA 1
ATOM 1810 C C . THR A 1 231 ? 15.795 33.282 -55.800 1.00 36.09 231 THR A C 1
ATOM 1812 O O . THR A 1 231 ? 14.994 33.360 -56.727 1.00 36.09 231 THR A O 1
ATOM 1815 N N . GLY A 1 232 ? 15.649 33.973 -54.660 1.00 32.78 232 GLY A N 1
ATOM 1816 C CA . GLY A 1 232 ? 14.697 35.078 -54.476 1.00 32.78 232 GLY A CA 1
ATOM 1817 C C . GLY A 1 232 ? 14.563 35.538 -53.019 1.00 32.78 232 GLY A C 1
ATOM 1818 O O . GLY A 1 232 ? 14.000 34.815 -52.209 1.00 32.78 232 GLY A O 1
ATOM 1819 N N . ASP A 1 233 ? 15.090 36.729 -52.712 1.00 35.72 233 ASP A N 1
ATOM 1820 C CA . ASP A 1 233 ? 14.888 37.507 -51.475 1.00 35.72 233 ASP A CA 1
ATOM 1821 C C . ASP A 1 233 ? 13.410 37.620 -51.056 1.00 35.72 233 ASP A C 1
ATOM 1823 O O . ASP A 1 233 ? 12.539 37.804 -51.908 1.00 35.72 233 ASP A O 1
ATOM 1827 N N . GLY A 1 234 ? 13.137 37.635 -49.744 1.00 36.62 234 GLY A N 1
ATOM 1828 C CA . GLY A 1 234 ? 11.816 37.999 -49.219 1.00 36.62 234 GLY A CA 1
ATOM 1829 C C . GLY A 1 234 ? 11.583 37.652 -47.748 1.00 36.62 234 GLY A C 1
ATOM 1830 O O . GLY A 1 234 ? 11.126 36.565 -47.420 1.00 36.62 234 GLY A O 1
ATOM 1831 N N . GLU A 1 235 ? 11.877 38.610 -46.879 1.00 45.53 235 GLU A N 1
ATOM 1832 C CA . GLU A 1 235 ? 11.491 38.715 -45.467 1.00 45.53 235 GLU A CA 1
ATOM 1833 C C . GLU A 1 235 ? 9.950 38.828 -45.314 1.00 45.53 235 GLU A C 1
ATOM 1835 O O . GLU A 1 235 ? 9.362 39.654 -46.007 1.00 45.53 235 GLU A O 1
ATOM 1840 N N . MET A 1 236 ? 9.307 38.023 -44.446 1.00 46.28 236 MET A N 1
ATOM 1841 C CA . MET A 1 236 ? 7.951 38.175 -43.832 1.00 46.28 236 MET A CA 1
ATOM 1842 C C . MET A 1 236 ? 7.700 36.917 -42.964 1.00 46.28 236 MET A C 1
ATOM 1844 O O . MET A 1 236 ? 7.801 35.806 -43.470 1.00 46.28 236 MET A O 1
ATOM 1848 N N . ASP A 1 237 ? 7.646 36.959 -41.630 1.00 41.72 237 ASP A N 1
ATOM 1849 C CA . ASP A 1 237 ? 6.621 37.500 -40.712 1.00 41.72 237 ASP A CA 1
ATOM 1850 C C . ASP A 1 237 ? 5.243 36.794 -40.755 1.00 41.72 237 ASP A C 1
ATOM 1852 O O . ASP A 1 237 ? 4.688 36.545 -41.823 1.00 41.72 237 ASP A O 1
ATOM 1856 N N . SER A 1 238 ? 4.685 36.562 -39.555 1.00 45.06 238 SER A N 1
ATOM 1857 C CA . SER A 1 238 ? 3.418 35.894 -39.171 1.00 45.06 238 SER A CA 1
ATOM 1858 C C . SER A 1 238 ? 3.377 34.357 -39.314 1.00 45.06 238 SER A C 1
ATOM 1860 O O . SER A 1 238 ? 3.850 33.803 -40.292 1.00 45.06 238 SER A O 1
ATOM 1862 N N . GLY A 1 239 ? 2.869 33.543 -38.382 1.00 39.28 239 GLY A N 1
ATOM 1863 C CA . GLY A 1 239 ? 2.019 33.774 -37.215 1.00 39.28 239 GLY A CA 1
ATOM 1864 C C . GLY A 1 239 ? 0.716 32.976 -37.359 1.00 39.28 239 GLY A C 1
ATOM 1865 O O .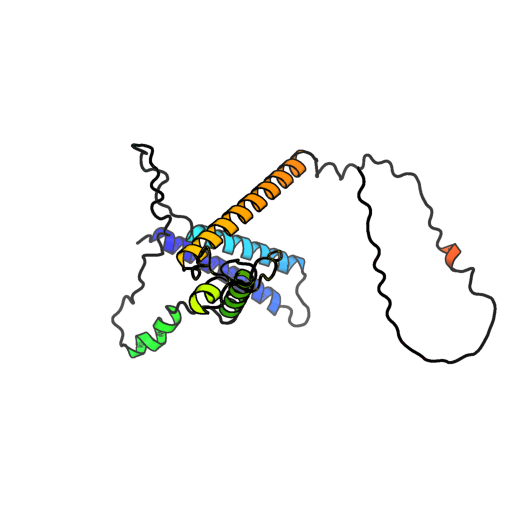 GLY A 1 239 ? -0.034 33.295 -38.267 1.00 39.28 239 GLY A O 1
ATOM 1866 N N . PHE A 1 240 ? 0.430 32.049 -36.419 1.00 37.75 240 PHE A N 1
ATOM 1867 C CA . PHE A 1 240 ? -0.908 31.453 -36.150 1.00 37.75 240 PHE A CA 1
ATOM 1868 C C . PHE A 1 240 ? -1.439 30.543 -37.303 1.00 37.75 240 PHE A C 1
ATOM 1870 O O . PHE A 1 240 ? -1.157 30.809 -38.458 1.00 37.75 240 PHE A O 1
ATOM 1877 N N . VAL A 1 241 ? -2.113 29.393 -37.161 1.00 47.75 241 VAL A N 1
ATOM 1878 C CA . VAL A 1 241 ? -3.297 28.934 -36.393 1.00 47.75 241 VAL A CA 1
ATOM 1879 C C . VAL A 1 241 ? -3.302 27.385 -36.542 1.00 47.75 241 VAL A C 1
ATOM 1881 O O . VAL A 1 241 ? -2.861 26.887 -37.573 1.00 47.75 241 VAL A O 1
ATOM 1884 N N . ASP A 1 242 ? -3.511 26.580 -35.497 1.00 49.88 242 ASP A N 1
ATOM 1885 C CA . ASP A 1 242 ? -4.771 25.860 -35.191 1.00 49.88 242 ASP A CA 1
ATOM 1886 C C . ASP A 1 242 ? -5.490 25.222 -36.395 1.00 49.88 242 ASP A C 1
ATOM 1888 O O . ASP A 1 242 ? -6.057 25.936 -37.214 1.00 49.88 242 ASP A O 1
ATOM 1892 N N . GLU A 1 243 ? -5.529 23.886 -36.439 1.00 52.19 243 GLU A N 1
ATOM 1893 C CA . GLU A 1 243 ? -6.709 23.154 -36.914 1.00 52.19 243 GLU A CA 1
ATOM 1894 C C . GLU A 1 243 ? -6.658 21.698 -36.426 1.00 52.19 243 GLU A C 1
ATOM 1896 O O . GLU A 1 243 ? -5.818 20.891 -36.834 1.00 52.19 243 GLU A O 1
ATOM 1901 N N . GLY A 1 244 ? -7.555 21.375 -35.494 1.00 46.38 244 GLY A N 1
ATOM 1902 C CA . GLY A 1 244 ? -7.962 20.002 -35.240 1.00 46.38 244 GLY A CA 1
ATOM 1903 C C . GLY A 1 244 ? -8.792 19.478 -36.410 1.00 46.38 244 GLY A C 1
ATOM 1904 O O . GLY A 1 244 ? -9.628 20.201 -36.944 1.00 46.38 244 GLY A O 1
ATOM 1905 N N . SER A 1 245 ? -8.590 18.211 -36.768 1.00 53.31 245 SER A N 1
ATOM 1906 C CA . SER A 1 245 ? -9.506 17.477 -37.638 1.00 53.31 245 SER A CA 1
ATOM 1907 C C . SER A 1 245 ? -9.923 16.190 -36.943 1.00 53.31 245 SER A C 1
ATOM 1909 O O . SER A 1 245 ? -9.131 15.270 -36.739 1.00 53.31 245 SER A O 1
ATOM 1911 N N . ASP A 1 246 ? -11.177 16.235 -36.519 1.00 51.47 246 ASP A N 1
ATOM 1912 C CA . ASP A 1 246 ? -12.098 15.140 -36.249 1.00 51.47 246 ASP A CA 1
ATOM 1913 C C . ASP A 1 246 ? -12.280 14.302 -37.529 1.00 51.47 246 ASP A C 1
ATOM 1915 O O . ASP A 1 246 ? -12.290 14.898 -38.601 1.00 51.47 246 ASP A O 1
ATOM 1919 N N . ASP A 1 247 ? -12.379 12.971 -37.421 1.00 54.44 247 ASP A N 1
ATOM 1920 C CA . ASP A 1 247 ? -12.963 12.075 -38.443 1.00 54.44 247 ASP A CA 1
ATOM 1921 C C . ASP A 1 247 ? -13.153 10.648 -37.870 1.00 54.44 247 ASP A C 1
ATOM 1923 O O . ASP A 1 247 ? -12.287 9.773 -37.898 1.00 54.44 247 ASP A O 1
ATOM 1927 N N . GLU A 1 248 ? -14.283 10.494 -37.186 1.00 53.06 248 GLU A N 1
ATOM 1928 C CA . GLU A 1 248 ? -15.344 9.494 -37.381 1.00 53.06 248 GLU A CA 1
ATOM 1929 C C . GLU A 1 248 ? -15.121 8.161 -38.164 1.00 53.06 248 GLU A C 1
ATOM 1931 O O . GLU A 1 248 ? -14.773 8.129 -39.336 1.00 53.06 248 GLU A O 1
ATOM 1936 N N . TYR A 1 249 ? -15.522 7.074 -37.475 1.00 48.72 249 TYR A N 1
ATOM 1937 C CA . TYR A 1 249 ? -16.197 5.816 -37.882 1.00 48.72 249 TYR A CA 1
ATOM 1938 C C . TYR A 1 249 ? -15.667 4.898 -39.005 1.00 48.72 249 TYR A C 1
ATOM 1940 O O . TYR A 1 249 ? -15.715 5.231 -40.178 1.00 48.72 249 TYR A O 1
ATOM 1948 N N . GLU A 1 250 ? -15.481 3.612 -38.655 1.00 53.62 250 GLU A N 1
ATOM 1949 C CA . GLU A 1 250 ? -16.130 2.500 -39.376 1.00 53.62 250 GLU A CA 1
ATOM 1950 C C . GLU A 1 250 ? -16.270 1.244 -38.484 1.00 53.62 250 GLU A C 1
ATOM 1952 O O . GLU A 1 250 ? -15.321 0.773 -37.857 1.00 53.62 250 GLU A O 1
ATOM 1957 N N . VAL A 1 251 ? -17.502 0.732 -38.398 1.00 54.44 251 VAL A N 1
ATOM 1958 C CA . VAL A 1 251 ? -17.898 -0.542 -37.780 1.00 54.44 251 VAL A CA 1
ATOM 1959 C C . VAL A 1 251 ? -18.446 -1.402 -38.911 1.00 54.44 251 VAL A C 1
ATOM 1961 O O . VAL A 1 251 ? -19.427 -1.003 -39.531 1.00 54.44 251 VAL A O 1
ATOM 1964 N N . GLU A 1 252 ? -17.897 -2.597 -39.124 1.00 51.78 252 GLU A N 1
ATOM 1965 C CA . GLU A 1 252 ? -18.539 -3.619 -39.956 1.00 51.78 252 GLU A CA 1
ATOM 1966 C C . GLU A 1 252 ? -18.619 -4.972 -39.236 1.00 51.78 252 GLU A C 1
ATOM 1968 O O . GLU A 1 252 ? -17.612 -5.509 -38.775 1.00 51.78 252 GLU A O 1
ATOM 1973 N N . GLY A 1 253 ? -19.863 -5.467 -39.157 1.00 46.66 253 GLY A N 1
ATOM 1974 C CA . GLY A 1 253 ? -20.279 -6.797 -39.634 1.00 46.66 253 GLY A CA 1
ATOM 1975 C C . GLY A 1 253 ? -19.802 -8.035 -38.899 1.00 46.66 253 GLY A C 1
ATOM 1976 O O . GLY A 1 253 ? -18.827 -8.641 -39.385 1.00 46.66 253 GLY A O 1
#

Sequence (253 aa):
LPIAQLESLRFKANQIIDSIQTLQRTIDSHPAAMPAWPDILSKYTILLSQTHSFSTSLTSNPSNANAPRVNGVSSSGDKSSPFENIALHPRFPMSDVQLDTDVIPLLRNIQTIDVLNMENETVRRLSEHMVTRGSVGVLGGTTLPPPPGGARAFGGSHLQYTQRKPEYEDVMKECEEIRGDHDRRADRAVRAVMLLRDKFDWKSRVAVEVEEPEELEWDPRFVNSVSTAQTGDGEMDSGFVDEGSDDEYEVEG

Secondary structure (DSSP, 8-state):
--HHHHHHHHHHHHHHHHHHHHHHHHHHT-TTSPPPHHHHHHHHHHHHHHHHHHHHHHH---S-SSS---SS---------TTTT-----SS---HHHIIIIIHHHH--PPPHHHHHHHHHHHHHHHHH-TT-HHHHHHH----PPPTT--------------PPPPHHHHHHHHHHHHHHHHHHHHHHHHHHHHHHHHS-TTGGGS--S---------GGGGSSS--S------------------------